Protein AF-A0AAD7PPH2-F1 (afdb_monomer)

pLDDT: mean 91.01, std 8.39, range [49.25, 98.5]

Foldseek 3Di:
DWWWKKKKFKDAAQDDDPPFWFWKWKDKPRHTQDPDIDIHDHGDMDMDIRPGTDIDDIDMDIAGDPRGPDGDDTPDMDMDTDDDPPADAADPLQVVLVVCVCVVQVWPAPLPDDGQPPPVVSHRPQWDWDDDRHIATQTGADADVPVNTAAGEEADDLSVLSSLNHQEYHNAQGAHEEADDVSVLVRPNHAEDHHHNYHYDDDDDPSQVVCVVVNSHDYD

Secondary structure (DSSP, 8-state):
---EEEEEEEE-B-S--TT--EEEEEEETTEE--SS-EEEPBT--EEE--SS-EESS--EEEEEPTT--S-----EEEEEEP----SPPBPHHHHHHHHHHHHHTT---TT--S-SS-STTSPPTTEEEE-SSSBEEEEEE--TTSTTSPPPEEEPPGGGGG-TT--EEE-TTSEEEEPPPHHHHH-TT--EEE-TTSEE-SPPPHHHHHHHHTTS-EE-

Structure (mmCIF, N/CA/C/O backbone):
data_AF-A0AAD7PPH2-F1
#
_entry.id   AF-A0AAD7PPH2-F1
#
loop_
_atom_site.group_PDB
_atom_site.id
_atom_site.type_symbol
_atom_site.label_atom_id
_atom_site.label_alt_id
_atom_site.label_comp_id
_atom_site.label_asym_id
_atom_site.label_entity_id
_atom_site.label_seq_id
_atom_site.pdbx_PDB_ins_code
_atom_site.Cartn_x
_atom_site.Cartn_y
_atom_site.Cartn_z
_atom_site.occupancy
_atom_site.B_iso_or_equiv
_atom_site.auth_seq_id
_atom_site.auth_comp_id
_atom_site.auth_asym_id
_atom_site.auth_atom_id
_atom_site.pdbx_PDB_model_num
ATOM 1 N N . MET A 1 1 ? 0.427 21.638 -11.903 1.00 49.25 1 MET A N 1
ATOM 2 C CA . MET A 1 1 ? 1.528 20.939 -11.203 1.00 49.25 1 MET A CA 1
ATOM 3 C C . MET A 1 1 ? 2.322 20.183 -12.251 1.00 49.25 1 MET A C 1
ATOM 5 O O . MET A 1 1 ? 1.712 19.450 -13.016 1.00 49.25 1 MET A O 1
ATOM 9 N N . HIS A 1 2 ? 3.630 20.412 -12.354 1.00 60.03 2 HIS A N 1
ATOM 10 C CA . HIS A 1 2 ? 4.476 19.674 -13.293 1.00 60.03 2 HIS A CA 1
ATOM 11 C C . HIS A 1 2 ? 4.987 18.431 -12.571 1.00 60.03 2 HIS A C 1
ATOM 13 O O . HIS A 1 2 ? 5.752 18.552 -11.621 1.00 60.03 2 HIS A O 1
ATOM 19 N N . PHE A 1 3 ? 4.502 17.259 -12.966 1.00 68.75 3 PHE A N 1
ATOM 20 C CA . PHE A 1 3 ? 5.034 15.996 -12.469 1.00 68.75 3 PHE A CA 1
ATOM 21 C C . PHE A 1 3 ? 6.333 15.677 -13.202 1.00 68.75 3 PHE A C 1
ATOM 23 O O . PHE A 1 3 ? 6.439 15.941 -14.403 1.00 68.75 3 PHE A O 1
ATOM 30 N N . GLU A 1 4 ? 7.298 15.138 -12.468 1.00 81.75 4 GLU A N 1
ATOM 31 C CA . GLU A 1 4 ? 8.545 14.620 -13.017 1.00 81.75 4 GLU A CA 1
ATOM 32 C C . GLU A 1 4 ? 8.397 13.115 -13.238 1.00 81.75 4 GLU A C 1
ATOM 34 O O . GLU A 1 4 ? 7.850 12.412 -12.387 1.00 81.75 4 GLU A O 1
ATOM 39 N N . TYR A 1 5 ? 8.840 12.633 -14.395 1.00 82.69 5 TYR A N 1
ATOM 40 C CA . TYR A 1 5 ? 8.726 11.231 -14.784 1.00 82.69 5 TYR A CA 1
ATOM 41 C C . TYR A 1 5 ? 10.072 10.667 -15.228 1.00 82.69 5 TYR A C 1
ATOM 43 O O . TYR A 1 5 ? 10.813 11.331 -15.956 1.00 82.69 5 TYR A O 1
ATOM 51 N N . CYS A 1 6 ? 10.337 9.417 -14.856 1.00 87.31 6 CYS A N 1
ATOM 52 C CA . CYS A 1 6 ? 11.385 8.581 -15.432 1.00 87.31 6 CYS A CA 1
ATOM 53 C C . CYS A 1 6 ? 10.743 7.541 -16.348 1.00 87.31 6 CYS A C 1
ATOM 55 O O . CYS A 1 6 ? 9.714 6.963 -16.003 1.00 87.31 6 CYS A O 1
ATOM 57 N N . VAL A 1 7 ? 11.351 7.292 -17.504 1.00 90.06 7 VAL A N 1
ATOM 58 C CA . VAL A 1 7 ? 10.836 6.336 -18.491 1.00 90.06 7 VAL A CA 1
ATOM 59 C C . VAL A 1 7 ? 11.881 5.262 -18.724 1.00 90.06 7 VAL A C 1
ATOM 61 O O . VAL A 1 7 ? 13.029 5.582 -19.012 1.00 90.06 7 VAL A O 1
ATOM 64 N N . TYR A 1 8 ? 11.489 4.003 -18.630 1.00 93.56 8 TYR A N 1
ATOM 65 C CA . TYR A 1 8 ? 12.343 2.866 -18.939 1.00 93.56 8 TYR A CA 1
ATOM 66 C C . TYR A 1 8 ? 11.795 2.175 -20.178 1.00 93.56 8 TYR A C 1
ATOM 68 O O . TYR A 1 8 ? 10.588 1.999 -20.324 1.00 93.56 8 TYR A O 1
ATOM 76 N N . PHE A 1 9 ? 12.687 1.806 -21.085 1.00 95.19 9 PHE A N 1
ATOM 77 C CA . PHE A 1 9 ? 12.377 1.081 -22.306 1.00 95.19 9 PHE A CA 1
ATOM 78 C C . PHE A 1 9 ? 13.058 -0.276 -22.252 1.00 95.19 9 PHE A C 1
ATOM 80 O O . PHE A 1 9 ? 14.267 -0.349 -22.024 1.00 95.19 9 PHE A O 1
ATOM 87 N N . HIS A 1 10 ? 12.299 -1.335 -22.505 1.00 97.06 10 HIS A N 1
ATOM 88 C CA . HIS A 1 10 ? 12.786 -2.705 -22.465 1.00 97.06 10 HIS A CA 1
ATOM 89 C C . HIS A 1 10 ? 12.741 -3.318 -23.859 1.00 97.06 10 HIS A C 1
ATOM 91 O O . HIS A 1 10 ? 11.712 -3.306 -24.547 1.00 97.06 10 HIS A O 1
ATOM 97 N N . PHE A 1 11 ? 13.873 -3.886 -24.256 1.00 97.12 11 PHE A N 1
ATOM 98 C CA . PHE A 1 11 ? 14.087 -4.491 -25.558 1.00 97.12 11 PHE A CA 1
ATOM 99 C C . PHE A 1 11 ? 14.584 -5.920 -25.386 1.00 97.12 11 PHE A C 1
ATOM 101 O O . PHE A 1 11 ? 15.504 -6.182 -24.616 1.00 97.12 11 PHE A O 1
ATOM 108 N N . ALA A 1 12 ? 14.005 -6.846 -26.140 1.00 96.25 12 ALA A N 1
ATOM 109 C CA . ALA A 1 12 ? 14.423 -8.236 -26.193 1.00 96.25 12 ALA A CA 1
ATOM 110 C C . ALA A 1 12 ? 14.246 -8.768 -27.617 1.00 96.25 12 ALA A C 1
ATOM 112 O O . ALA A 1 12 ? 13.131 -8.870 -28.138 1.00 96.25 12 ALA A O 1
ATOM 113 N N . VAL A 1 13 ? 15.364 -9.126 -28.251 1.00 94.69 13 VAL A N 1
ATOM 114 C CA . VAL A 1 13 ? 15.371 -9.777 -29.564 1.00 94.69 13 VAL A CA 1
ATOM 115 C C . VAL A 1 13 ? 15.391 -11.285 -29.355 1.00 94.69 13 VAL A C 1
ATOM 117 O O . VAL A 1 13 ? 16.437 -11.876 -29.098 1.00 94.69 13 VAL A O 1
ATOM 120 N N . ILE A 1 14 ? 14.218 -11.904 -29.466 1.00 93.56 14 ILE A N 1
ATOM 121 C CA . ILE A 1 14 ? 14.035 -13.357 -29.295 1.00 93.56 14 ILE A CA 1
ATOM 122 C C . ILE A 1 14 ? 13.989 -14.125 -30.621 1.00 93.56 14 ILE A C 1
ATOM 124 O O . ILE A 1 14 ? 14.039 -15.351 -30.626 1.00 93.56 14 ILE A O 1
ATOM 128 N N . GLN A 1 15 ? 13.929 -13.414 -31.749 1.00 89.81 15 GLN A N 1
ATOM 129 C CA . GLN A 1 15 ? 13.989 -13.988 -33.090 1.00 89.81 15 GLN A CA 1
ATOM 130 C C . GLN A 1 15 ? 15.281 -13.546 -33.778 1.00 89.81 15 GLN A C 1
ATOM 132 O O . GLN A 1 15 ? 15.519 -12.347 -33.936 1.00 89.81 15 GLN A O 1
ATOM 137 N N . LEU A 1 16 ? 16.097 -14.514 -34.200 1.00 91.25 16 LEU A N 1
ATOM 138 C CA . LEU A 1 16 ? 17.291 -14.259 -34.999 1.00 91.25 16 LEU A CA 1
ATOM 139 C C . LEU A 1 16 ? 16.907 -14.173 -36.479 1.00 91.25 16 LEU A C 1
ATOM 141 O O . LEU A 1 16 ? 16.295 -15.094 -37.018 1.00 91.25 16 LEU A O 1
ATOM 145 N N . VAL A 1 17 ? 17.314 -13.091 -37.140 1.00 93.12 17 VAL A N 1
ATOM 146 C CA . VAL A 1 17 ? 17.252 -12.960 -38.599 1.00 93.12 17 VAL A CA 1
ATOM 147 C C . VAL A 1 17 ? 18.695 -12.911 -39.112 1.00 93.12 17 VAL A C 1
ATOM 149 O O . VAL A 1 17 ? 19.384 -11.921 -38.862 1.00 93.12 17 VAL A O 1
ATOM 152 N N . PRO A 1 18 ? 19.198 -13.980 -39.758 1.00 93.19 18 PRO A N 1
ATOM 153 C CA . PRO A 1 18 ? 20.602 -14.069 -40.150 1.00 93.19 18 PRO A CA 1
ATOM 154 C C . PRO A 1 18 ? 21.055 -12.892 -41.020 1.00 93.19 18 PRO A C 1
ATOM 156 O O . PRO A 1 18 ? 20.371 -12.507 -41.965 1.00 93.19 18 PRO A O 1
ATOM 159 N N . GLY A 1 19 ? 22.219 -12.325 -40.695 1.00 92.62 19 GLY A N 1
ATOM 160 C CA . GLY A 1 19 ? 22.835 -11.228 -41.449 1.00 92.62 19 GLY A CA 1
ATOM 161 C C . GLY A 1 19 ? 22.175 -9.856 -41.282 1.00 92.62 19 GLY A C 1
ATOM 162 O O . GLY A 1 19 ? 22.721 -8.881 -41.784 1.00 92.62 19 GLY A O 1
ATOM 163 N N . GLN A 1 20 ? 21.051 -9.759 -40.568 1.00 95.69 20 GLN A N 1
ATOM 164 C CA . GLN A 1 20 ? 20.335 -8.503 -40.359 1.00 95.69 20 GLN A CA 1
ATOM 165 C C . GLN A 1 20 ? 20.570 -7.954 -38.955 1.00 95.69 20 GLN A C 1
ATOM 167 O O . GLN A 1 20 ? 20.614 -8.694 -37.969 1.00 95.69 20 GLN A O 1
ATOM 172 N N . ARG A 1 21 ? 20.688 -6.631 -38.851 1.00 95.12 21 ARG A N 1
ATOM 173 C CA . ARG A 1 21 ? 20.863 -5.919 -37.585 1.00 95.12 21 ARG A CA 1
ATOM 174 C C . ARG A 1 21 ? 19.675 -5.015 -37.319 1.00 95.12 21 ARG A C 1
ATOM 176 O O . ARG A 1 21 ? 19.123 -4.390 -38.223 1.00 95.12 21 ARG A O 1
ATOM 183 N N . ARG A 1 22 ? 19.316 -4.899 -36.043 1.00 96.19 22 ARG A N 1
ATOM 184 C CA . ARG A 1 22 ? 18.343 -3.919 -35.569 1.00 96.19 22 ARG A CA 1
ATOM 185 C C . ARG A 1 22 ? 19.078 -2.838 -34.798 1.00 96.19 22 ARG A C 1
ATOM 187 O O . ARG A 1 22 ? 19.534 -3.087 -33.686 1.00 96.19 22 ARG A O 1
ATOM 194 N N . ILE A 1 23 ? 19.195 -1.660 -35.395 1.00 97.56 23 ILE A N 1
ATOM 195 C CA . ILE 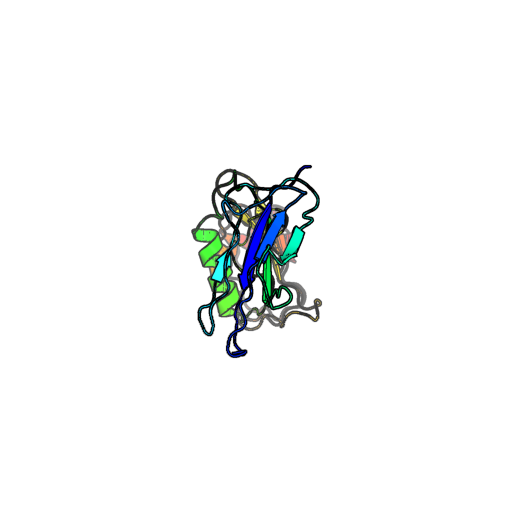A 1 23 ? 19.865 -0.502 -34.806 1.00 97.56 23 ILE A CA 1
ATOM 196 C C . ILE A 1 23 ? 18.818 0.580 -34.573 1.00 97.56 23 ILE A C 1
ATOM 198 O O . ILE A 1 23 ? 18.107 0.967 -35.500 1.00 97.56 23 ILE A O 1
ATOM 202 N N . ILE A 1 24 ? 18.702 1.059 -33.339 1.00 97.38 24 ILE A N 1
ATOM 203 C CA . ILE A 1 24 ? 17.639 1.979 -32.937 1.00 97.38 24 ILE A CA 1
ATOM 204 C C . ILE A 1 24 ? 18.188 3.288 -32.380 1.00 97.38 24 ILE A C 1
ATOM 206 O O . ILE A 1 24 ? 19.249 3.330 -31.754 1.00 97.38 24 ILE A O 1
ATOM 210 N N . ASN A 1 25 ? 17.402 4.340 -32.584 1.00 96.38 25 ASN A N 1
ATOM 211 C CA . ASN A 1 25 ? 17.471 5.601 -31.864 1.00 96.38 25 ASN A CA 1
ATOM 212 C C . ASN A 1 25 ? 16.215 5.757 -31.013 1.00 96.38 25 ASN A C 1
ATOM 214 O O . ASN A 1 25 ? 15.138 5.296 -31.395 1.00 96.38 25 ASN A O 1
ATOM 218 N N . ILE A 1 26 ? 16.357 6.433 -29.878 1.00 94.88 26 ILE A N 1
ATOM 219 C CA . ILE A 1 26 ? 15.244 6.723 -28.979 1.00 94.88 26 ILE A CA 1
ATOM 220 C C . ILE A 1 26 ? 15.276 8.211 -28.668 1.00 94.88 26 ILE A C 1
ATOM 222 O O . ILE A 1 26 ? 16.308 8.733 -28.238 1.00 94.88 26 ILE A O 1
ATOM 226 N N . THR A 1 27 ? 14.144 8.879 -28.870 1.00 92.38 27 THR A N 1
ATOM 227 C CA . THR A 1 27 ? 13.943 10.247 -28.401 1.00 92.38 27 THR A CA 1
ATOM 228 C C . THR A 1 27 ? 12.802 10.310 -27.402 1.00 92.38 27 THR A C 1
ATOM 230 O O . THR A 1 27 ? 11.791 9.626 -27.559 1.00 92.38 27 THR A O 1
ATOM 233 N N . VAL A 1 28 ? 12.959 11.138 -26.374 1.00 90.25 28 VAL A N 1
ATOM 234 C CA . VAL A 1 28 ? 11.923 11.459 -25.388 1.00 90.25 28 VAL A CA 1
ATOM 235 C C . VAL A 1 28 ? 11.731 12.967 -25.415 1.00 90.25 28 VAL A C 1
ATOM 237 O O . VAL A 1 28 ? 12.688 13.726 -25.328 1.00 90.25 28 VAL A O 1
ATOM 240 N N . ASN A 1 29 ? 10.492 13.405 -25.612 1.00 88.81 29 ASN A N 1
ATOM 241 C CA . ASN A 1 29 ? 10.100 14.804 -25.758 1.00 88.81 29 ASN A CA 1
ATOM 242 C C . ASN A 1 29 ? 10.920 15.578 -26.804 1.00 88.81 29 ASN A C 1
ATOM 244 O O . ASN A 1 29 ? 11.138 16.777 -26.687 1.00 88.81 29 ASN A O 1
ATOM 248 N N . GLY A 1 30 ? 11.315 14.878 -27.874 1.00 87.56 30 GLY A N 1
ATOM 249 C CA . GLY A 1 30 ? 12.078 15.437 -28.991 1.00 87.56 30 GLY A CA 1
ATOM 250 C C . GLY A 1 30 ? 13.597 15.344 -28.833 1.00 87.56 30 GLY A C 1
ATOM 251 O O . GLY A 1 30 ? 14.300 15.534 -29.821 1.00 87.56 30 GLY A O 1
ATOM 252 N N . GLU A 1 31 ? 14.107 14.982 -27.656 1.00 89.31 31 GLU A N 1
ATOM 253 C CA . GLU A 1 31 ? 15.544 14.906 -27.376 1.00 89.31 31 GLU A CA 1
ATOM 254 C C . GLU A 1 31 ? 16.052 13.462 -27.408 1.00 89.31 31 GLU A C 1
ATOM 256 O O . GLU A 1 31 ? 15.385 12.549 -26.921 1.00 89.31 31 GLU A O 1
ATOM 261 N N . SER A 1 32 ? 17.237 13.237 -27.988 1.00 90.94 32 SER A N 1
ATOM 262 C CA . SER A 1 32 ? 17.877 11.915 -27.970 1.00 90.94 32 SER A CA 1
ATOM 263 C C . SER A 1 32 ? 18.314 11.560 -26.556 1.00 90.94 32 SER A C 1
ATOM 265 O O . SER A 1 32 ? 19.050 12.316 -25.928 1.00 90.94 32 SER A O 1
ATOM 267 N N . ILE A 1 33 ? 17.922 10.375 -26.089 1.00 91.12 33 ILE A N 1
ATOM 268 C CA . ILE A 1 33 ? 18.348 9.860 -24.778 1.00 91.12 33 ILE A CA 1
ATOM 269 C C . ILE A 1 33 ? 19.597 8.973 -24.875 1.00 91.12 33 ILE A C 1
ATOM 271 O O . ILE A 1 33 ? 20.090 8.469 -23.870 1.00 91.12 33 ILE A O 1
ATOM 275 N N . LEU A 1 34 ? 20.097 8.763 -26.095 1.00 91.19 34 LEU A N 1
ATOM 276 C CA . LEU A 1 34 ? 21.262 7.943 -26.402 1.00 91.19 34 LEU A CA 1
ATOM 277 C C . LEU A 1 34 ? 22.391 8.814 -26.953 1.00 91.19 34 LEU A C 1
ATOM 279 O O . LEU A 1 34 ? 22.158 9.667 -27.811 1.00 91.19 34 LEU A O 1
ATOM 283 N N . SER A 1 35 ? 23.625 8.552 -26.514 1.00 91.25 35 SER A N 1
ATOM 284 C CA . SER A 1 35 ? 24.828 9.203 -27.058 1.00 91.25 35 SER A CA 1
ATOM 285 C C . SER A 1 35 ? 25.188 8.709 -28.463 1.00 91.25 35 SER A C 1
ATOM 287 O O . SER A 1 35 ? 25.820 9.426 -29.234 1.00 91.25 35 SER A O 1
ATOM 289 N N . LYS A 1 36 ? 24.781 7.483 -28.804 1.00 94.06 36 LYS A N 1
ATOM 290 C CA . LYS A 1 36 ? 24.905 6.872 -30.131 1.00 94.06 36 LYS A CA 1
ATOM 291 C C . LYS A 1 36 ? 23.788 5.843 -30.344 1.00 94.06 36 LYS A C 1
ATOM 293 O O . LYS A 1 36 ? 23.298 5.301 -29.350 1.00 94.06 36 LYS A O 1
ATOM 298 N N . PRO A 1 37 ? 23.421 5.528 -31.600 1.00 96.19 37 PRO A N 1
ATOM 299 C CA . PRO A 1 37 ? 22.485 4.449 -31.882 1.00 96.19 37 PRO A CA 1
ATOM 300 C C . PRO A 1 37 ? 22.928 3.125 -31.257 1.00 96.19 37 PRO A C 1
ATOM 302 O O . PRO A 1 37 ? 24.123 2.814 -31.223 1.00 96.19 37 PRO A O 1
ATOM 305 N N . ILE A 1 38 ? 21.968 2.326 -30.799 1.00 96.25 38 ILE A N 1
ATOM 306 C CA . ILE A 1 38 ? 22.240 1.037 -30.158 1.00 96.25 38 ILE A CA 1
ATOM 307 C C . ILE A 1 38 ? 21.816 -0.098 -31.080 1.00 96.25 38 ILE A C 1
ATOM 309 O O . ILE A 1 38 ? 20.735 -0.063 -31.663 1.00 96.25 38 ILE A O 1
ATOM 313 N N . THR A 1 39 ? 22.663 -1.122 -31.186 1.00 96.69 39 THR A N 1
ATOM 314 C CA . THR A 1 39 ? 22.313 -2.383 -31.847 1.00 96.69 39 THR A CA 1
ATOM 315 C C . THR A 1 39 ? 21.683 -3.326 -30.829 1.00 96.69 39 THR A C 1
ATOM 317 O O . THR A 1 39 ? 22.283 -3.600 -29.794 1.00 96.69 39 THR A O 1
ATOM 320 N N . LEU A 1 40 ? 20.479 -3.817 -31.116 1.00 96.44 40 LEU A N 1
ATOM 321 C CA . LEU A 1 40 ? 19.810 -4.818 -30.292 1.00 96.44 40 LEU A CA 1
ATOM 322 C C . LEU A 1 40 ? 20.310 -6.215 -30.669 1.00 96.44 40 LEU A C 1
ATOM 324 O O . LEU A 1 40 ? 20.181 -6.640 -31.819 1.00 96.44 40 LEU A O 1
ATOM 328 N N . GLU A 1 41 ? 20.874 -6.923 -29.696 1.00 95.50 41 GLU A N 1
ATOM 329 C CA . GLU A 1 41 ? 21.509 -8.224 -29.901 1.00 95.50 41 GLU A CA 1
ATOM 330 C C . GLU A 1 41 ? 20.558 -9.390 -29.586 1.00 95.50 41 GLU A C 1
ATOM 332 O O . GLU A 1 41 ? 19.726 -9.329 -28.677 1.00 95.50 41 GLU A O 1
ATOM 337 N N . TYR A 1 42 ? 20.687 -10.478 -30.351 1.00 95.44 42 TYR A N 1
ATOM 338 C CA . TYR A 1 42 ? 19.900 -11.696 -30.156 1.00 95.44 42 TYR A CA 1
ATOM 339 C C . TYR A 1 42 ? 20.153 -12.303 -28.770 1.00 95.44 42 TYR A C 1
ATOM 341 O O . TYR A 1 42 ? 21.303 -12.482 -28.372 1.00 95.44 42 TYR A O 1
ATOM 349 N N . LEU A 1 43 ? 19.069 -12.610 -28.048 1.00 94.88 43 LEU A N 1
ATOM 350 C CA . LEU A 1 43 ? 19.075 -13.144 -26.678 1.00 94.88 43 LEU A CA 1
ATOM 351 C C . LEU A 1 43 ? 19.857 -12.301 -25.656 1.00 94.88 43 LEU A C 1
ATOM 353 O O . LEU A 1 43 ? 20.263 -12.811 -24.613 1.00 94.88 43 LEU A O 1
ATOM 357 N N . LYS A 1 44 ? 20.028 -11.001 -25.916 1.00 96.19 44 LYS A N 1
ATOM 358 C CA . LYS A 1 44 ? 20.587 -10.051 -24.951 1.00 96.19 44 LYS A CA 1
ATOM 359 C C . LYS A 1 44 ? 19.556 -8.965 -24.650 1.00 96.19 44 LYS A C 1
ATOM 361 O O . LYS A 1 44 ? 19.471 -7.989 -25.398 1.00 96.19 44 LYS A O 1
ATOM 366 N N . PRO A 1 45 ? 18.721 -9.148 -23.611 1.00 96.00 45 PRO A N 1
ATOM 367 C CA . PRO A 1 45 ? 17.759 -8.130 -23.224 1.00 96.00 45 PRO A CA 1
ATOM 368 C C . PRO A 1 45 ? 18.481 -6.852 -22.790 1.00 96.00 45 PRO A C 1
ATOM 370 O O . PRO A 1 45 ? 19.565 -6.898 -22.208 1.00 96.00 45 PRO A O 1
ATOM 373 N N . LEU A 1 46 ? 17.867 -5.712 -23.082 1.00 96.12 46 LEU A N 1
ATOM 374 C CA . LEU A 1 46 ? 18.419 -4.394 -22.815 1.00 96.12 46 LEU A CA 1
ATOM 375 C C . LEU A 1 46 ? 17.341 -3.483 -22.231 1.00 96.12 46 LEU A C 1
ATOM 377 O O . LEU A 1 46 ? 16.260 -3.351 -22.805 1.00 96.12 46 LEU A O 1
ATOM 381 N N . THR A 1 47 ? 17.676 -2.812 -21.132 1.00 95.75 47 THR A N 1
ATOM 382 C CA . THR A 1 47 ? 16.868 -1.740 -20.545 1.00 95.75 47 THR A CA 1
ATOM 383 C C . THR A 1 47 ? 17.584 -0.410 -20.750 1.00 95.75 47 THR A C 1
ATOM 385 O O . THR A 1 47 ? 18.776 -0.299 -20.468 1.00 95.75 47 THR A O 1
ATOM 388 N N . ILE A 1 48 ? 16.864 0.594 -21.246 1.00 93.38 48 ILE A N 1
ATOM 389 C CA . ILE A 1 48 ? 17.371 1.951 -21.473 1.00 93.38 48 ILE A CA 1
ATOM 390 C C . ILE A 1 48 ? 16.473 2.937 -20.732 1.00 93.38 48 ILE A C 1
ATOM 392 O O . ILE A 1 48 ? 15.256 2.888 -20.883 1.00 93.38 48 ILE A O 1
ATOM 396 N N . SER A 1 49 ? 17.068 3.879 -20.007 1.00 88.56 49 SER A N 1
ATOM 397 C CA . SER A 1 49 ? 16.366 5.015 -19.408 1.00 88.56 49 SER A CA 1
ATOM 398 C C . SER A 1 49 ? 17.139 6.315 -19.649 1.00 88.56 49 SER A C 1
ATOM 400 O O . SER A 1 49 ? 18.373 6.288 -19.664 1.00 88.56 49 SER A O 1
ATOM 402 N N . PRO A 1 50 ? 16.462 7.465 -19.818 1.00 79.56 50 PRO A N 1
ATOM 403 C CA . PRO A 1 50 ? 17.129 8.753 -19.763 1.00 79.56 50 PRO A CA 1
ATOM 404 C C . PRO A 1 50 ? 17.629 9.020 -18.340 1.00 79.56 50 PRO A C 1
ATOM 406 O O . PRO A 1 50 ? 16.917 8.775 -17.370 1.00 79.56 50 PRO A O 1
ATOM 409 N N . ASN A 1 51 ? 18.818 9.609 -18.214 1.00 69.81 51 ASN A N 1
ATOM 410 C CA . ASN A 1 51 ? 19.347 10.102 -16.932 1.00 69.81 51 ASN A CA 1
ATOM 411 C C . ASN A 1 51 ? 18.681 11.417 -16.474 1.00 69.81 51 ASN A C 1
ATOM 413 O O . ASN A 1 51 ? 19.217 12.121 -15.622 1.00 69.81 51 ASN A O 1
ATOM 417 N N . ILE A 1 52 ? 17.556 11.796 -17.081 1.00 67.06 52 ILE A N 1
ATOM 418 C CA . ILE A 1 52 ? 16.881 13.073 -16.864 1.00 67.06 52 ILE A CA 1
ATOM 419 C C . ILE A 1 52 ? 15.397 12.788 -16.657 1.00 67.06 52 ILE A C 1
ATOM 421 O O . ILE A 1 52 ? 14.798 11.998 -17.391 1.00 67.06 52 ILE A O 1
ATOM 425 N N . THR A 1 53 ? 14.801 13.445 -15.664 1.00 72.25 53 THR A N 1
ATOM 426 C CA . THR A 1 53 ? 13.354 13.438 -15.473 1.00 72.25 53 THR A CA 1
ATOM 427 C C . THR A 1 53 ? 12.697 14.346 -16.502 1.00 72.25 53 THR A C 1
ATOM 429 O O . THR A 1 53 ? 13.145 15.463 -16.758 1.00 72.25 53 THR A O 1
ATOM 432 N N . THR A 1 54 ? 11.605 13.889 -17.103 1.00 72.62 54 THR A N 1
ATOM 433 C CA . THR A 1 54 ? 10.834 14.735 -18.012 1.00 72.62 54 THR A CA 1
ATOM 434 C C . THR A 1 54 ? 9.601 15.306 -17.323 1.00 72.62 54 THR A C 1
ATOM 436 O O . THR A 1 54 ? 9.032 14.674 -16.431 1.00 72.62 54 THR A O 1
ATOM 439 N N . ARG A 1 55 ? 9.196 16.521 -17.710 1.00 76.56 55 ARG A N 1
ATOM 440 C CA . ARG A 1 55 ? 8.048 17.230 -17.129 1.00 76.56 55 ARG A CA 1
ATOM 441 C C . ARG A 1 55 ? 6.860 17.215 -18.081 1.00 76.56 55 ARG A C 1
ATOM 443 O O . ARG A 1 55 ? 7.007 17.479 -19.269 1.00 76.56 55 ARG A O 1
ATOM 450 N N . GLY A 1 56 ? 5.667 16.993 -17.534 1.00 76.19 56 GLY A N 1
ATOM 451 C CA . GLY A 1 56 ? 4.422 17.023 -18.308 1.00 76.19 56 GLY A CA 1
ATOM 452 C C . GLY A 1 56 ? 4.166 15.724 -19.075 1.00 76.19 56 GLY A C 1
ATOM 453 O O . GLY A 1 56 ? 4.426 14.642 -18.556 1.00 76.19 56 GLY A O 1
ATOM 454 N N . ASN A 1 57 ? 3.605 15.820 -20.282 1.00 78.75 57 ASN A N 1
ATOM 455 C CA . ASN A 1 57 ? 3.298 14.638 -21.088 1.00 78.75 57 ASN A CA 1
ATOM 456 C C . ASN A 1 57 ? 4.588 13.995 -21.612 1.00 78.75 57 ASN A C 1
ATOM 458 O O . ASN A 1 57 ? 5.440 14.670 -22.188 1.00 78.75 57 ASN A O 1
ATOM 462 N N . VAL A 1 58 ? 4.706 12.680 -21.441 1.00 83.62 58 VAL A N 1
ATOM 463 C CA . VAL A 1 58 ? 5.806 11.887 -21.991 1.00 83.62 58 VAL A CA 1
ATOM 464 C C . VAL A 1 58 ? 5.445 11.474 -23.416 1.00 83.62 58 VAL A C 1
ATOM 466 O O . VAL A 1 58 ? 4.541 10.666 -23.619 1.00 83.62 58 VAL A O 1
ATOM 469 N N . LYS A 1 59 ? 6.160 11.999 -24.411 1.00 89.19 59 LYS A N 1
ATOM 470 C CA . LYS A 1 59 ? 6.107 11.527 -25.798 1.00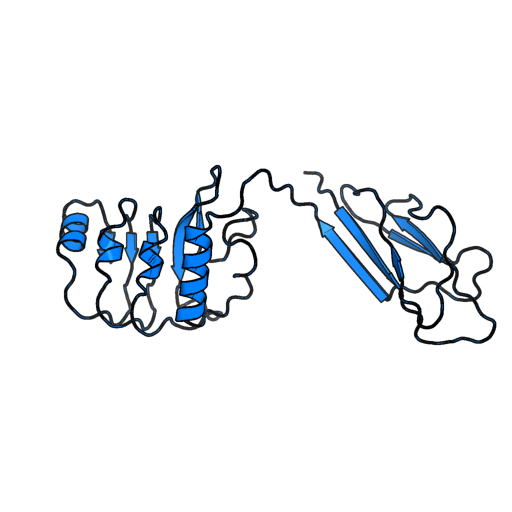 89.19 59 LYS A CA 1
ATOM 471 C C . LYS A 1 59 ? 7.457 10.934 -26.162 1.00 89.19 59 LYS A C 1
ATOM 473 O O . LYS A 1 59 ? 8.470 11.609 -26.036 1.00 89.19 59 LYS A O 1
ATOM 478 N N . PHE A 1 60 ? 7.486 9.704 -26.651 1.00 91.56 60 PHE A N 1
ATOM 479 C CA . PHE A 1 60 ? 8.722 9.081 -27.112 1.00 91.56 60 PHE A CA 1
ATOM 480 C C . PHE A 1 60 ? 8.582 8.563 -28.538 1.00 91.56 60 PHE A C 1
ATOM 482 O O . PHE A 1 60 ? 7.494 8.169 -28.954 1.00 91.56 60 PHE A O 1
ATOM 489 N N . ASN A 1 61 ? 9.695 8.550 -29.266 1.00 94.00 61 ASN A N 1
ATOM 490 C CA . ASN A 1 61 ? 9.804 7.934 -30.581 1.00 94.00 61 ASN A CA 1
ATOM 491 C C . ASN A 1 61 ? 10.971 6.948 -30.581 1.00 94.00 61 ASN A C 1
ATOM 493 O O . ASN A 1 61 ? 12.056 7.258 -30.091 1.00 94.00 61 ASN A O 1
ATOM 497 N N . ILE A 1 62 ? 10.758 5.787 -31.195 1.00 96.00 62 ILE A N 1
ATOM 498 C CA . ILE A 1 62 ? 11.807 4.801 -31.451 1.00 96.00 62 ILE A CA 1
ATOM 499 C C . ILE A 1 62 ? 11.904 4.650 -32.964 1.00 96.00 62 ILE A C 1
ATOM 501 O O . ILE A 1 62 ? 10.923 4.301 -33.621 1.00 96.00 62 ILE A O 1
ATOM 505 N N . THR A 1 63 ? 13.068 4.958 -33.525 1.00 96.75 63 THR A N 1
ATOM 506 C CA . THR A 1 63 ? 13.272 5.017 -34.978 1.00 96.75 63 THR A CA 1
ATOM 507 C C . THR A 1 63 ? 14.458 4.156 -35.399 1.00 96.75 63 THR A C 1
ATOM 509 O O . THR A 1 63 ? 15.381 3.950 -34.604 1.00 96.75 63 THR A O 1
ATOM 512 N N . PRO A 1 64 ? 14.454 3.611 -36.630 1.00 97.12 64 PRO A N 1
ATOM 513 C CA . PRO A 1 64 ? 15.610 2.889 -37.136 1.00 97.12 64 PRO A CA 1
ATOM 514 C C . PRO A 1 64 ? 16.762 3.875 -37.339 1.00 97.12 64 PRO A C 1
ATOM 516 O O . PRO A 1 64 ? 16.580 4.963 -37.890 1.00 97.12 64 PRO A O 1
ATOM 519 N N . ALA A 1 65 ? 17.953 3.501 -36.885 1.00 96.62 65 ALA A N 1
ATOM 520 C CA . ALA A 1 65 ? 19.161 4.259 -37.164 1.00 96.62 65 ALA A CA 1
ATOM 521 C C . ALA A 1 65 ? 19.727 3.902 -38.545 1.00 96.62 65 ALA A C 1
ATOM 523 O O . ALA A 1 65 ? 19.392 2.870 -39.133 1.00 96.62 65 ALA A O 1
ATOM 524 N N . VAL A 1 66 ? 20.623 4.750 -39.052 1.00 95.06 66 VAL A N 1
ATOM 525 C CA . VAL A 1 66 ? 21.340 4.491 -40.307 1.00 95.06 66 VAL A CA 1
ATOM 526 C C . VAL A 1 66 ? 22.056 3.139 -40.220 1.00 95.06 66 VAL A C 1
ATOM 528 O O . VAL A 1 66 ? 22.802 2.885 -39.276 1.00 95.06 66 VAL A O 1
ATOM 531 N N . GLY A 1 67 ? 21.819 2.273 -41.209 1.00 94.69 67 GLY A N 1
ATOM 532 C CA . GLY A 1 67 ? 22.397 0.927 -41.269 1.00 94.69 67 GLY A CA 1
ATOM 533 C C . GLY A 1 67 ? 21.629 -0.155 -40.500 1.00 94.69 67 GLY A C 1
ATOM 534 O O . GLY A 1 67 ? 22.152 -1.263 -40.372 1.00 94.69 67 GLY A O 1
ATOM 535 N N . SER A 1 68 ? 20.429 0.146 -39.984 1.00 96.50 68 SER A N 1
ATOM 536 C CA . SER A 1 68 ? 19.488 -0.873 -39.504 1.00 96.50 68 SER A CA 1
ATOM 537 C C . SER A 1 68 ? 18.800 -1.563 -40.681 1.00 96.50 68 SER A C 1
ATOM 539 O O . SER A 1 68 ? 18.226 -0.892 -41.536 1.00 96.50 68 SER A O 1
ATOM 541 N N . ASP A 1 69 ? 18.804 -2.892 -40.684 1.00 96.94 69 ASP A N 1
ATOM 542 C CA . ASP A 1 69 ? 18.115 -3.727 -41.680 1.00 96.94 69 ASP A CA 1
ATOM 543 C C . ASP A 1 69 ? 16.676 -4.045 -41.244 1.00 96.94 69 ASP A C 1
ATOM 545 O O . ASP A 1 69 ? 15.802 -4.355 -42.051 1.00 96.94 69 ASP A O 1
ATOM 549 N N . LEU A 1 70 ? 16.436 -3.964 -39.934 1.00 94.94 70 LEU A N 1
ATOM 550 C CA . LEU A 1 70 ? 15.176 -4.311 -39.294 1.00 94.94 70 LEU A CA 1
ATOM 551 C C . LEU A 1 70 ? 14.471 -3.071 -38.746 1.00 94.94 70 LEU A C 1
ATOM 553 O O . LEU A 1 70 ? 15.106 -2.131 -38.258 1.00 94.94 70 LEU A O 1
ATOM 557 N N . LEU A 1 71 ? 13.137 -3.118 -38.752 1.00 94.31 71 LEU A N 1
ATOM 558 C CA . LEU A 1 71 ? 12.308 -2.129 -38.068 1.00 94.31 71 LEU A CA 1
ATOM 559 C C . LEU A 1 71 ? 12.569 -2.149 -36.552 1.00 94.31 71 LEU A C 1
ATOM 561 O O . LEU A 1 71 ? 12.898 -3.212 -36.003 1.00 94.31 71 LEU A O 1
ATOM 565 N N . PRO A 1 72 ? 12.400 -1.008 -35.859 1.00 94.06 72 PRO A N 1
ATOM 566 C CA . PRO A 1 72 ? 12.473 -0.962 -34.407 1.00 94.06 72 PRO A CA 1
ATOM 567 C C . PRO A 1 72 ? 11.429 -1.859 -33.747 1.00 94.06 72 PRO A C 1
ATOM 569 O O . PRO A 1 72 ? 10.373 -2.132 -34.313 1.00 94.06 72 PRO A O 1
ATOM 572 N N . ILE A 1 73 ? 11.720 -2.276 -32.520 1.00 94.06 73 ILE A N 1
ATOM 573 C CA . ILE A 1 73 ? 10.773 -2.980 -31.655 1.00 94.06 73 ILE A CA 1
ATOM 574 C C . ILE A 1 73 ? 10.735 -2.287 -30.301 1.00 94.06 73 ILE A C 1
ATOM 576 O O . ILE A 1 73 ? 11.704 -1.634 -29.925 1.00 94.06 73 ILE A O 1
ATOM 580 N N . LEU A 1 74 ? 9.645 -2.475 -29.570 1.00 94.50 74 LEU A N 1
ATOM 581 C CA . LEU A 1 74 ? 9.530 -2.149 -28.157 1.00 94.50 74 LEU A CA 1
ATOM 582 C C . LEU A 1 74 ? 8.787 -3.304 -27.499 1.00 94.50 74 LEU A C 1
ATOM 584 O O . LEU A 1 74 ? 7.681 -3.629 -27.926 1.00 94.50 74 LEU A O 1
ATOM 588 N N . ASN A 1 75 ? 9.400 -3.945 -26.507 1.00 95.12 75 ASN A N 1
ATOM 589 C CA . ASN A 1 75 ? 8.768 -5.068 -25.820 1.00 95.12 75 ASN A CA 1
ATOM 590 C C . ASN A 1 75 ? 7.903 -4.571 -24.662 1.00 95.12 75 ASN A C 1
ATOM 592 O O . ASN A 1 75 ? 6.769 -5.012 -24.513 1.00 95.12 75 ASN A O 1
ATOM 596 N N . ALA A 1 76 ? 8.433 -3.642 -23.868 1.00 96.25 76 ALA A N 1
ATOM 597 C CA . ALA A 1 76 ? 7.714 -2.991 -22.783 1.00 96.25 76 ALA A CA 1
ATOM 598 C C . ALA A 1 76 ? 8.315 -1.612 -22.504 1.00 96.25 76 ALA A C 1
ATOM 600 O O . ALA A 1 76 ? 9.469 -1.343 -22.844 1.00 96.25 76 ALA A O 1
ATOM 601 N N . PHE A 1 77 ? 7.538 -0.753 -21.855 1.00 94.00 77 PHE A N 1
ATOM 602 C CA . PHE A 1 77 ? 8.041 0.476 -21.265 1.00 94.00 77 PHE A CA 1
ATOM 603 C C . PHE A 1 77 ? 7.376 0.701 -19.910 1.00 94.00 77 PHE A C 1
ATOM 605 O O . PHE A 1 77 ? 6.229 0.309 -19.701 1.00 94.00 77 PHE A O 1
ATOM 612 N N . GLU A 1 78 ? 8.096 1.355 -19.011 1.00 93.56 78 GLU A N 1
ATOM 613 C CA . GLU A 1 78 ? 7.625 1.695 -17.674 1.00 93.56 78 GLU A CA 1
ATOM 614 C C . GLU A 1 78 ? 7.756 3.204 -17.483 1.00 93.56 78 GLU A C 1
ATOM 616 O O . GLU A 1 78 ? 8.774 3.798 -17.842 1.00 93.56 78 GLU A O 1
ATOM 621 N N . ILE A 1 79 ? 6.720 3.842 -16.938 1.00 88.69 79 ILE A N 1
ATOM 622 C CA . ILE A 1 79 ? 6.746 5.267 -16.600 1.00 88.69 79 ILE A CA 1
ATOM 623 C C . ILE A 1 79 ? 6.584 5.389 -15.093 1.00 88.69 79 ILE A C 1
ATOM 625 O O . ILE A 1 79 ? 5.516 5.122 -14.546 1.00 88.69 79 ILE A O 1
ATOM 629 N N . TYR A 1 80 ? 7.639 5.850 -14.436 1.00 86.56 80 TYR A N 1
ATOM 630 C CA . TYR A 1 80 ? 7.645 6.112 -13.009 1.00 86.56 80 TYR A CA 1
ATOM 631 C C . TYR A 1 80 ? 7.434 7.594 -12.774 1.00 86.56 80 TYR A C 1
ATOM 633 O O . TYR A 1 80 ? 8.239 8.428 -13.186 1.00 86.56 80 TYR A O 1
ATOM 641 N N . LYS A 1 81 ? 6.344 7.928 -12.092 1.00 83.12 81 LYS A N 1
ATOM 642 C CA . LYS A 1 81 ? 6.119 9.275 -11.584 1.00 83.12 81 LYS A CA 1
ATOM 643 C C . LYS A 1 81 ? 6.975 9.479 -10.341 1.00 83.12 81 LYS A C 1
ATOM 645 O O . LYS A 1 81 ? 6.832 8.742 -9.370 1.00 83.12 81 LYS A O 1
ATOM 650 N N . PHE A 1 82 ? 7.812 10.507 -10.348 1.00 79.94 82 PHE A N 1
ATOM 651 C CA . PHE A 1 82 ? 8.488 10.947 -9.141 1.00 79.94 82 PHE A CA 1
ATOM 652 C C . PHE A 1 82 ? 7.453 11.532 -8.178 1.00 79.94 82 PHE A C 1
ATOM 654 O O . PHE A 1 82 ? 6.757 12.508 -8.483 1.00 79.94 82 PHE A O 1
ATOM 661 N N . ILE A 1 83 ? 7.334 10.899 -7.017 1.00 74.75 83 ILE A N 1
ATOM 662 C CA . ILE A 1 83 ? 6.505 11.365 -5.915 1.00 74.75 83 ILE A CA 1
ATOM 663 C C . ILE A 1 83 ? 7.485 11.822 -4.837 1.00 74.75 83 ILE A C 1
ATOM 665 O O . ILE A 1 83 ? 8.059 10.967 -4.162 1.00 74.75 83 ILE A O 1
ATOM 669 N N . PRO A 1 84 ? 7.736 13.137 -4.688 1.00 70.75 84 PRO A N 1
ATOM 670 C CA . PRO A 1 84 ? 8.570 13.607 -3.596 1.00 70.75 84 PRO A CA 1
ATOM 671 C C . PRO A 1 84 ? 7.932 13.159 -2.281 1.00 70.75 84 PRO A C 1
ATOM 673 O O . PRO A 1 84 ? 6.740 13.384 -2.059 1.00 70.75 84 PRO A O 1
ATOM 676 N N . GLN A 1 85 ? 8.726 12.529 -1.420 1.00 69.56 85 GLN A N 1
ATOM 677 C CA . GLN A 1 85 ? 8.332 12.156 -0.065 1.00 69.56 85 GLN A CA 1
ATOM 678 C C . GLN A 1 85 ? 8.978 13.139 0.921 1.00 69.56 85 GLN A C 1
ATOM 680 O O . GLN A 1 85 ? 10.016 12.835 1.498 1.00 69.56 85 GLN A O 1
ATOM 685 N N . PRO A 1 86 ? 8.416 14.348 1.118 1.00 68.19 86 PRO A N 1
ATOM 686 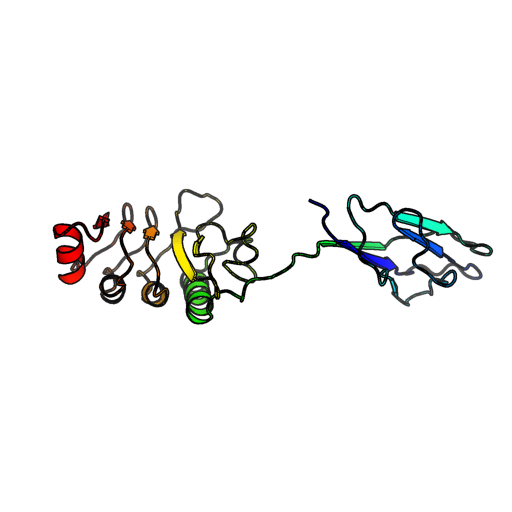C CA . PRO A 1 86 ? 8.908 15.266 2.145 1.00 68.19 86 PRO A CA 1
ATOM 687 C C . PRO A 1 86 ? 8.540 14.805 3.567 1.00 68.19 86 PRO A C 1
ATOM 689 O O . PRO A 1 86 ? 8.868 15.490 4.531 1.00 68.19 86 PRO A O 1
ATOM 692 N N . TYR A 1 87 ? 7.821 13.687 3.698 1.00 72.81 87 TYR A N 1
ATOM 693 C CA . TYR A 1 87 ? 7.308 13.156 4.954 1.00 72.81 87 TYR A CA 1
ATOM 694 C C . TYR A 1 87 ? 8.049 11.870 5.303 1.00 72.81 87 TYR A C 1
ATOM 696 O O . TYR A 1 87 ? 8.353 11.073 4.416 1.00 72.81 87 TYR A O 1
ATOM 704 N N . LEU A 1 88 ? 8.331 11.688 6.593 1.00 84.62 88 LEU A N 1
ATOM 705 C CA . LEU A 1 88 ? 8.808 10.408 7.108 1.00 84.62 88 LEU A CA 1
ATOM 706 C C . LEU A 1 88 ? 7.753 9.322 6.848 1.00 84.62 88 LEU A C 1
ATOM 708 O O . LEU A 1 88 ? 6.569 9.670 6.814 1.00 84.62 88 LEU A O 1
ATOM 712 N N . PRO A 1 89 ? 8.167 8.049 6.708 1.00 89.94 89 PRO A N 1
ATOM 713 C CA . PRO A 1 89 ? 7.260 6.905 6.652 1.00 89.94 89 PRO A CA 1
ATOM 714 C C . PRO A 1 89 ? 6.206 6.916 7.766 1.00 89.94 89 PRO A C 1
ATOM 716 O O . PRO A 1 89 ? 6.354 7.626 8.771 1.00 89.94 89 PRO A O 1
ATOM 719 N N . THR A 1 90 ? 5.158 6.110 7.601 1.00 93.75 90 THR A N 1
ATOM 720 C CA . THR A 1 90 ? 4.250 5.807 8.716 1.00 93.75 90 THR A CA 1
ATOM 721 C C . THR A 1 90 ? 5.051 5.320 9.921 1.00 93.75 90 THR A C 1
ATOM 723 O O . THR A 1 90 ? 6.055 4.619 9.771 1.00 93.75 90 THR A O 1
ATOM 726 N N . ASP A 1 91 ? 4.633 5.729 11.119 1.00 95.06 91 ASP A N 1
ATOM 727 C CA . ASP A 1 91 ? 5.222 5.240 12.361 1.00 95.06 91 ASP A CA 1
ATOM 728 C C . ASP A 1 91 ? 5.261 3.707 12.377 1.00 95.06 91 ASP A C 1
ATOM 730 O O . ASP A 1 91 ? 4.270 3.039 12.083 1.00 95.06 91 ASP A O 1
ATOM 734 N N . THR A 1 92 ? 6.417 3.144 12.729 1.00 94.62 92 THR A N 1
ATOM 735 C CA . THR A 1 92 ? 6.641 1.694 12.672 1.00 94.62 92 THR A CA 1
ATOM 736 C C . THR A 1 92 ? 5.679 0.919 13.570 1.00 94.62 92 THR A C 1
ATOM 738 O O . THR A 1 92 ? 5.300 -0.199 13.243 1.00 94.62 92 THR A O 1
ATOM 741 N N . GLY A 1 93 ? 5.253 1.505 14.696 1.00 95.62 93 GLY A N 1
ATOM 742 C CA . GLY A 1 93 ? 4.293 0.873 15.594 1.00 95.62 93 GLY A CA 1
ATOM 743 C C . GLY A 1 93 ? 2.904 0.756 14.972 1.00 95.62 93 GLY A C 1
ATOM 744 O O . GLY A 1 93 ? 2.246 -0.272 15.171 1.00 95.62 93 GLY A O 1
ATOM 745 N N . ASP A 1 94 ? 2.499 1.775 14.209 1.00 96.94 94 ASP A N 1
ATOM 746 C CA . ASP A 1 94 ? 1.237 1.806 13.472 1.00 96.94 94 ASP A CA 1
ATOM 747 C C . ASP A 1 94 ? 1.275 0.864 12.252 1.00 96.94 94 ASP A C 1
ATOM 749 O O . ASP A 1 94 ? 0.324 0.107 12.045 1.00 96.94 94 ASP A O 1
ATOM 753 N N . ASP A 1 95 ? 2.381 0.861 11.495 1.00 95.38 95 ASP A N 1
ATOM 754 C CA . ASP A 1 95 ? 2.610 -0.031 10.345 1.00 95.38 95 ASP A CA 1
ATOM 755 C C . ASP A 1 95 ? 2.547 -1.511 10.755 1.00 95.38 95 ASP A C 1
ATOM 757 O O . ASP A 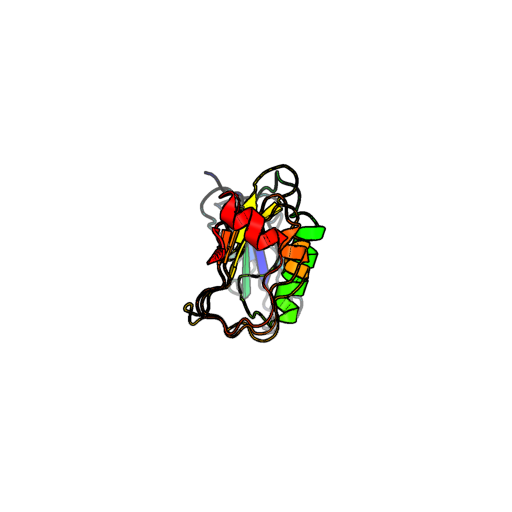1 95 ? 1.707 -2.274 10.271 1.00 95.38 95 ASP A O 1
ATOM 761 N N . ASP A 1 96 ? 3.339 -1.905 11.754 1.00 97.06 96 ASP A N 1
ATOM 762 C CA . ASP A 1 96 ? 3.345 -3.275 12.267 1.00 97.06 96 ASP A CA 1
ATOM 763 C C . ASP A 1 96 ? 1.964 -3.689 12.813 1.00 97.06 96 ASP A C 1
ATOM 765 O O . ASP A 1 96 ? 1.550 -4.841 12.674 1.00 97.06 96 ASP A O 1
ATOM 769 N N . ALA A 1 97 ? 1.238 -2.767 13.460 1.00 97.75 97 ALA A N 1
ATOM 770 C CA . ALA A 1 97 ? -0.073 -3.057 14.035 1.00 97.75 97 ALA A CA 1
ATOM 771 C C . ALA A 1 97 ? -1.130 -3.300 12.954 1.00 97.75 97 ALA A C 1
ATOM 773 O O . ALA A 1 97 ? -1.918 -4.243 13.070 1.00 97.75 97 ALA A O 1
ATOM 774 N N . ILE A 1 98 ? -1.163 -2.474 11.903 1.00 96.62 98 ILE A N 1
ATOM 775 C CA . ILE A 1 98 ? -2.152 -2.629 10.833 1.00 96.62 98 ILE A CA 1
ATOM 776 C C . ILE A 1 98 ? -1.849 -3.839 9.944 1.00 96.62 98 ILE A C 1
ATOM 778 O O . ILE A 1 98 ? -2.782 -4.507 9.492 1.00 96.62 98 ILE A O 1
ATOM 782 N N . LEU A 1 99 ? -0.570 -4.181 9.762 1.00 95.81 99 LEU A N 1
ATOM 783 C CA . LEU A 1 99 ? -0.148 -5.421 9.109 1.00 95.81 99 LEU A CA 1
ATOM 784 C C . LEU A 1 99 ? -0.575 -6.652 9.916 1.00 95.81 99 LEU A C 1
ATOM 786 O O . LEU A 1 99 ? -1.164 -7.574 9.356 1.00 95.81 99 LEU A O 1
ATOM 790 N N . GLU A 1 100 ? -0.383 -6.640 11.237 1.00 96.69 100 GLU A N 1
ATOM 791 C CA . GLU A 1 100 ? -0.845 -7.721 12.115 1.00 96.69 100 GLU A CA 1
ATOM 792 C C . GLU A 1 100 ? -2.375 -7.879 12.074 1.00 96.69 100 GLU A C 1
ATOM 794 O O . GLU A 1 100 ? -2.881 -8.999 11.994 1.00 96.69 100 GLU A O 1
ATOM 799 N N . ILE A 1 101 ? -3.132 -6.774 12.068 1.00 95.50 101 ILE A N 1
ATOM 800 C CA . ILE A 1 101 ? -4.598 -6.787 11.908 1.00 95.50 101 ILE A CA 1
ATOM 801 C C . ILE A 1 101 ? -4.987 -7.399 10.560 1.00 95.50 101 ILE A C 1
ATOM 803 O O . ILE A 1 101 ? -5.867 -8.262 10.504 1.00 95.50 101 ILE A O 1
ATOM 807 N N . ARG A 1 102 ? -4.336 -6.964 9.473 1.00 93.44 102 ARG A N 1
ATOM 808 C CA . ARG A 1 102 ? -4.573 -7.491 8.125 1.00 93.44 102 ARG A CA 1
ATOM 809 C C . ARG A 1 102 ? -4.391 -9.002 8.100 1.00 93.44 102 ARG A C 1
ATOM 811 O O . ARG A 1 102 ? -5.255 -9.706 7.580 1.00 93.44 102 ARG A O 1
ATOM 818 N N . ASP A 1 103 ? -3.299 -9.482 8.680 1.00 93.62 103 ASP A N 1
ATOM 819 C CA . ASP A 1 103 ? -2.937 -10.893 8.663 1.00 93.62 103 ASP A CA 1
ATOM 820 C C . ASP A 1 103 ? -3.863 -11.715 9.579 1.00 93.62 103 ASP A C 1
ATOM 822 O O . ASP A 1 103 ? -4.348 -12.769 9.169 1.00 93.62 103 ASP A O 1
ATOM 826 N N . THR A 1 104 ? -4.211 -11.188 10.760 1.00 94.75 104 THR A N 1
ATOM 827 C CA . THR A 1 104 ? -5.143 -11.815 11.722 1.00 94.75 104 THR A CA 1
ATOM 828 C C . THR A 1 104 ? -6.496 -12.130 11.093 1.00 94.75 104 THR A C 1
ATOM 830 O O . THR A 1 104 ? -7.048 -13.209 11.305 1.00 94.75 104 THR A O 1
ATOM 833 N N . TYR A 1 105 ? -7.040 -11.198 10.310 1.00 92.19 105 TYR A N 1
ATOM 834 C CA . TYR A 1 105 ? -8.359 -11.358 9.700 1.00 92.19 105 TYR A CA 1
ATOM 835 C C . TYR A 1 105 ? -8.316 -11.808 8.236 1.00 92.19 105 TYR A C 1
ATOM 837 O O . TYR A 1 105 ? -9.365 -11.882 7.593 1.00 92.19 105 TYR A O 1
ATOM 845 N N . GLY A 1 106 ? -7.130 -12.080 7.683 1.00 90.62 106 GLY A N 1
ATOM 846 C CA . GLY A 1 106 ? -6.970 -12.430 6.271 1.00 90.62 106 GLY A CA 1
ATOM 847 C C . GLY A 1 106 ? -7.545 -11.371 5.321 1.00 90.62 106 GLY A C 1
ATOM 848 O O . GLY A 1 106 ? -8.201 -11.709 4.332 1.00 90.62 106 GLY A O 1
ATOM 849 N N . ILE A 1 107 ? -7.348 -10.084 5.631 1.00 87.88 107 ILE A N 1
ATOM 850 C CA . ILE A 1 107 ? -7.862 -8.968 4.826 1.00 87.88 107 ILE A CA 1
ATOM 851 C C . ILE A 1 107 ? -7.116 -8.939 3.488 1.00 87.88 107 ILE A C 1
ATOM 853 O O . ILE A 1 107 ? -5.962 -8.523 3.404 1.00 87.88 107 ILE A O 1
ATOM 857 N N . SER A 1 108 ? -7.791 -9.360 2.417 1.00 81.44 108 SER A N 1
ATOM 858 C CA . SER A 1 108 ? -7.241 -9.363 1.057 1.00 81.44 108 SER A CA 1
ATOM 859 C C . SER A 1 108 ? -7.639 -8.089 0.306 1.00 81.44 108 SER A C 1
ATOM 861 O O . SER A 1 108 ? -8.555 -8.080 -0.512 1.00 81.44 108 SER A O 1
ATOM 863 N N . ARG A 1 109 ? -6.972 -6.981 0.639 1.00 82.62 109 ARG A N 1
ATOM 864 C CA . ARG A 1 109 ? -7.162 -5.671 0.002 1.00 82.62 109 ARG A CA 1
ATOM 865 C C . ARG A 1 109 ? -6.022 -5.390 -0.966 1.00 82.62 109 ARG A C 1
ATOM 867 O O . ARG A 1 109 ? -4.862 -5.373 -0.562 1.00 82.62 109 ARG A O 1
ATOM 874 N N . ILE A 1 110 ? -6.341 -5.176 -2.243 1.00 82.56 110 ILE A N 1
ATOM 875 C CA . ILE A 1 110 ? -5.324 -4.911 -3.277 1.00 82.56 110 ILE A CA 1
ATOM 876 C C . ILE A 1 110 ? -4.575 -3.596 -3.028 1.00 82.56 110 ILE A C 1
ATOM 878 O O . ILE A 1 110 ? -3.424 -3.448 -3.420 1.00 82.56 110 ILE A O 1
ATOM 882 N N . ASP A 1 111 ? -5.230 -2.660 -2.354 1.00 84.69 111 ASP A N 1
ATOM 883 C CA . ASP A 1 111 ? -4.732 -1.338 -2.005 1.00 84.69 111 ASP A CA 1
ATOM 884 C C . ASP A 1 111 ? -4.036 -1.290 -0.637 1.00 84.69 111 ASP A C 1
ATOM 886 O O . ASP A 1 111 ? -3.469 -0.259 -0.297 1.00 84.69 111 ASP A O 1
ATOM 890 N N . TRP A 1 112 ? -4.038 -2.385 0.134 1.00 90.56 112 TRP A N 1
ATOM 891 C CA . TRP A 1 112 ? -3.280 -2.502 1.386 1.00 90.56 112 TRP A CA 1
ATOM 892 C C . TRP A 1 112 ? -1.862 -3.021 1.120 1.00 90.56 112 TRP A C 1
ATOM 894 O O . TRP A 1 112 ? -1.461 -4.102 1.567 1.00 90.56 112 TRP A O 1
ATOM 904 N N . GLN A 1 113 ? -1.119 -2.260 0.317 1.00 88.75 113 GLN A N 1
ATOM 905 C CA . GLN A 1 113 ? 0.252 -2.558 -0.089 1.00 88.75 113 GLN A CA 1
ATOM 906 C C . GLN A 1 113 ? 1.143 -1.321 0.067 1.00 88.75 113 GLN A C 1
ATOM 908 O O . GLN A 1 113 ? 0.722 -0.206 -0.232 1.00 88.75 113 GLN A O 1
ATOM 913 N N . GLY A 1 114 ? 2.391 -1.524 0.494 1.00 91.19 114 GLY A N 1
ATOM 914 C CA . GLY A 1 114 ? 3.345 -0.435 0.725 1.00 91.19 114 GLY A CA 1
ATOM 915 C C . GLY A 1 114 ? 3.141 0.257 2.072 1.00 91.19 114 GLY A C 1
ATOM 916 O O . GLY A 1 114 ? 2.750 -0.390 3.034 1.00 91.19 114 GLY A O 1
ATOM 917 N N . ASP A 1 115 ? 3.434 1.554 2.134 1.00 92.94 115 ASP A N 1
ATOM 918 C CA . ASP A 1 115 ? 3.243 2.360 3.343 1.00 92.94 115 ASP A CA 1
ATOM 919 C C . ASP A 1 115 ? 1.742 2.692 3.518 1.00 92.94 115 ASP A C 1
ATOM 921 O O . ASP A 1 115 ? 1.108 3.153 2.563 1.00 92.94 115 ASP A O 1
ATOM 925 N N . PRO A 1 116 ? 1.145 2.466 4.702 1.00 94.75 116 PRO A N 1
ATOM 926 C CA . PRO A 1 116 ? -0.299 2.596 4.900 1.00 94.75 116 PRO A CA 1
ATOM 927 C C . PRO A 1 116 ? -0.823 4.035 4.812 1.00 94.75 116 PRO A C 1
ATOM 929 O O . PRO A 1 116 ? -1.983 4.239 4.437 1.00 94.75 116 PRO A O 1
ATOM 932 N N . CYS A 1 117 ? 0.005 5.037 5.118 1.00 93.56 117 CYS A N 1
ATOM 933 C CA . CYS A 1 117 ? -0.376 6.450 5.077 1.00 93.56 117 CYS A CA 1
ATOM 934 C C . CYS A 1 117 ? 0.269 7.230 3.925 1.00 93.56 117 CYS A C 1
ATOM 936 O O . CYS A 1 117 ? -0.127 8.376 3.669 1.00 93.56 117 CYS A O 1
ATOM 938 N N . LEU A 1 118 ? 1.270 6.663 3.240 1.00 90.88 118 LEU A N 1
ATOM 939 C CA . LEU A 1 118 ? 2.029 7.361 2.209 1.00 90.88 118 LEU A CA 1
ATOM 940 C C . LEU A 1 118 ? 2.082 6.635 0.855 1.00 90.88 118 LEU A C 1
ATOM 942 O O . LEU A 1 118 ? 2.300 5.434 0.777 1.00 90.88 118 LEU A O 1
ATOM 946 N N . PRO A 1 119 ? 2.019 7.400 -0.252 1.00 88.12 119 PRO A N 1
ATOM 947 C CA . PRO A 1 119 ? 1.820 8.849 -0.299 1.00 88.12 119 PRO A CA 1
ATOM 948 C C . PRO A 1 119 ? 0.381 9.241 0.078 1.00 88.12 119 PRO A C 1
ATOM 950 O O . PRO A 1 119 ? -0.546 8.472 -0.122 1.00 88.12 119 PRO A O 1
ATOM 953 N N . ARG A 1 120 ? 0.166 10.474 0.560 1.00 86.38 120 ARG A N 1
ATOM 954 C CA . ARG A 1 120 ? -1.138 10.935 1.102 1.00 86.38 120 ARG A CA 1
ATOM 955 C C . ARG A 1 120 ? -2.347 10.776 0.170 1.00 86.38 120 ARG A C 1
ATOM 957 O O . ARG A 1 120 ? -3.482 10.816 0.622 1.00 86.38 120 ARG A O 1
ATOM 964 N N . PHE A 1 121 ? -2.114 10.678 -1.136 1.00 85.06 121 PHE A N 1
ATOM 965 C CA . PHE A 1 121 ? -3.160 10.482 -2.145 1.00 85.06 121 PHE A CA 1
ATOM 966 C C . PHE A 1 121 ? -3.414 8.999 -2.481 1.00 85.06 121 PHE A C 1
ATOM 968 O O . PHE A 1 121 ? -4.256 8.720 -3.327 1.00 85.06 121 PHE A O 1
ATOM 975 N N . LEU A 1 122 ? -2.685 8.075 -1.848 1.00 88.50 122 LEU A N 1
ATOM 976 C CA . LEU A 1 122 ? -2.807 6.614 -1.942 1.00 88.50 122 LEU A CA 1
ATOM 977 C C . LEU A 1 122 ? -2.805 5.970 -0.542 1.00 88.50 122 LEU A C 1
ATOM 979 O O . LEU A 1 122 ? -2.310 4.860 -0.378 1.00 88.50 122 LEU A O 1
ATOM 983 N N . VAL A 1 123 ? -3.337 6.670 0.466 1.00 92.00 123 VAL A N 1
ATOM 984 C CA . VAL A 1 123 ? -3.602 6.071 1.785 1.00 92.00 123 VAL A CA 1
ATOM 985 C C . VAL A 1 123 ? -4.475 4.835 1.580 1.00 92.00 123 VAL A C 1
ATOM 987 O O . VAL A 1 123 ? -5.417 4.875 0.783 1.00 92.00 123 VAL A O 1
ATOM 990 N N . TRP A 1 124 ? -4.171 3.754 2.293 1.00 93.62 124 TRP A N 1
ATOM 991 C CA . TRP A 1 124 ? -4.949 2.520 2.221 1.00 93.62 124 TRP A CA 1
ATOM 992 C C . TRP A 1 124 ? -6.433 2.793 2.486 1.00 93.62 124 TRP A C 1
ATOM 994 O O . TRP A 1 124 ? -6.785 3.505 3.433 1.00 93.62 124 TRP A O 1
ATOM 1004 N N . ASN A 1 125 ? -7.334 2.218 1.684 1.00 91.56 125 ASN A N 1
ATOM 1005 C CA . ASN A 1 125 ? -8.759 2.475 1.852 1.00 91.56 125 ASN A CA 1
ATOM 1006 C C . ASN A 1 125 ? -9.213 2.031 3.240 1.00 91.56 125 ASN A C 1
ATOM 1008 O O . ASN A 1 125 ? -8.858 0.956 3.736 1.00 91.56 125 ASN A O 1
ATOM 1012 N N . GLY A 1 126 ? -10.032 2.875 3.862 1.00 92.81 126 GLY A N 1
ATOM 1013 C CA . GLY A 1 126 ? -10.496 2.687 5.231 1.00 92.81 126 GLY A CA 1
ATOM 1014 C C . GLY A 1 126 ? -9.540 3.218 6.297 1.00 92.81 126 GLY A C 1
ATOM 1015 O O . GLY A 1 126 ? -9.950 3.281 7.451 1.00 92.81 126 GLY A O 1
ATOM 1016 N N . LEU A 1 127 ? -8.324 3.644 5.948 1.00 95.50 127 LEU A N 1
ATOM 1017 C CA . LEU A 1 127 ? -7.446 4.353 6.873 1.00 95.50 127 LEU A CA 1
ATOM 1018 C C . LEU A 1 127 ? -7.585 5.867 6.703 1.00 95.50 127 LEU A C 1
ATOM 1020 O O . LEU A 1 127 ? -7.789 6.383 5.604 1.00 95.50 127 LEU A O 1
ATOM 1024 N N . ASN A 1 128 ? -7.453 6.591 7.809 1.00 96.56 128 ASN A N 1
ATOM 1025 C CA . ASN A 1 128 ? -7.165 8.018 7.798 1.00 96.56 128 ASN A CA 1
ATOM 1026 C C . ASN A 1 128 ? -5.938 8.262 8.667 1.00 96.56 128 ASN A C 1
ATOM 1028 O O . ASN A 1 128 ? -5.849 7.720 9.773 1.00 96.56 128 ASN A O 1
ATOM 1032 N N . CYS A 1 129 ? -5.028 9.098 8.180 1.00 95.44 129 CYS A N 1
ATOM 1033 C CA . CYS A 1 129 ? -3.764 9.352 8.844 1.00 95.44 129 CYS A CA 1
ATOM 1034 C C . CYS A 1 129 ? -3.573 10.830 9.155 1.00 95.44 129 CYS A C 1
ATOM 1036 O O . CYS A 1 129 ? -3.874 11.712 8.339 1.00 95.44 129 CYS A O 1
ATOM 1038 N N . ARG A 1 130 ? -3.017 11.101 10.337 1.00 92.56 130 ARG A N 1
ATOM 1039 C CA . ARG A 1 130 ? -2.480 12.413 10.658 1.00 92.56 130 ARG A CA 1
ATOM 1040 C C . ARG A 1 130 ? -1.193 12.621 9.874 1.00 92.56 130 ARG A C 1
ATOM 1042 O O . ARG A 1 130 ? -0.402 11.713 9.644 1.00 92.56 130 ARG A O 1
ATOM 1049 N N . ASN A 1 131 ? -1.061 13.844 9.394 1.00 78.25 131 ASN A N 1
ATOM 1050 C CA . ASN A 1 131 ? -0.174 14.219 8.309 1.00 78.25 131 ASN A CA 1
ATOM 1051 C C . ASN A 1 131 ? 0.955 15.136 8.809 1.00 78.25 131 ASN A C 1
ATOM 1053 O O . ASN A 1 131 ? 1.250 16.175 8.210 1.00 78.25 131 ASN A O 1
ATOM 1057 N N . ASP A 1 132 ? 1.554 14.758 9.931 1.00 78.12 132 ASP A N 1
ATOM 1058 C CA . ASP A 1 132 ? 2.695 15.385 10.594 1.00 78.12 132 ASP A CA 1
ATOM 1059 C C . ASP A 1 132 ? 4.019 14.659 10.280 1.00 78.12 132 ASP A C 1
ATOM 1061 O O . ASP A 1 132 ? 4.122 13.902 9.311 1.00 78.12 132 ASP A O 1
ATOM 1065 N N . ILE A 1 133 ? 5.082 14.990 11.018 1.00 73.25 133 ILE A N 1
ATOM 1066 C CA . ILE A 1 133 ? 6.397 14.357 10.879 1.00 73.25 133 ILE A CA 1
ATOM 1067 C C . ILE A 1 133 ? 6.302 12.954 11.494 1.00 73.25 133 ILE A C 1
ATOM 1069 O O . ILE A 1 133 ? 6.303 12.827 12.713 1.00 73.25 133 ILE A O 1
ATOM 1073 N N . GLY A 1 134 ? 6.230 11.933 10.636 1.00 82.62 134 GLY A N 1
ATOM 1074 C CA . GLY A 1 134 ? 5.913 10.555 11.020 1.00 82.62 134 GLY A CA 1
ATOM 1075 C C . GLY A 1 134 ? 4.404 10.363 10.992 1.00 82.62 134 GLY A C 1
ATOM 1076 O O . GLY A 1 134 ? 3.718 10.743 11.935 1.00 82.62 134 GLY A O 1
ATOM 1077 N N . ALA A 1 135 ? 3.880 9.849 9.878 1.00 92.31 135 ALA A N 1
ATOM 1078 C CA . ALA A 1 135 ? 2.436 9.718 9.715 1.00 92.31 135 ALA A CA 1
ATOM 1079 C C . ALA A 1 135 ? 1.869 8.733 10.747 1.00 92.31 135 ALA A C 1
ATOM 1081 O O . ALA A 1 135 ? 2.468 7.689 11.003 1.00 92.31 135 ALA A O 1
ATOM 1082 N N . ARG A 1 136 ? 0.717 9.072 11.332 1.00 95.50 136 ARG A N 1
ATOM 1083 C CA . ARG A 1 136 ? 0.049 8.271 12.368 1.00 95.50 136 ARG A CA 1
ATOM 1084 C C . ARG A 1 136 ? -1.344 7.859 11.922 1.00 95.50 136 ARG A C 1
ATOM 1086 O O . ARG A 1 136 ? -2.083 8.699 11.408 1.00 95.50 136 ARG A O 1
ATOM 1093 N N . ILE A 1 137 ? -1.733 6.605 12.130 1.00 97.69 137 ILE A N 1
ATOM 1094 C CA . ILE A 1 137 ? -3.081 6.114 11.819 1.00 97.69 137 ILE A CA 1
ATOM 1095 C C . ILE A 1 137 ? -4.038 6.601 12.912 1.00 97.69 137 ILE A C 1
ATOM 1097 O O . ILE A 1 137 ? -3.970 6.176 14.063 1.00 97.69 137 ILE A O 1
ATOM 1101 N N . ILE A 1 138 ? -4.967 7.480 12.534 1.00 97.75 138 ILE A N 1
ATOM 1102 C CA . ILE A 1 138 ? -5.949 8.078 13.454 1.00 97.75 138 ILE A CA 1
ATOM 1103 C C . ILE A 1 138 ? -7.359 7.530 13.253 1.00 97.75 138 ILE A C 1
ATOM 1105 O O . ILE A 1 138 ? -8.213 7.675 14.125 1.00 97.75 138 ILE A O 1
ATOM 1109 N N . SER A 1 139 ? -7.638 6.880 12.125 1.00 98.12 139 SER A N 1
ATOM 1110 C CA . SER A 1 139 ? -8.903 6.181 11.943 1.00 98.12 139 SER A CA 1
ATOM 1111 C C . SER A 1 139 ? -8.723 4.904 11.151 1.00 98.12 139 SER A C 1
ATOM 1113 O O . SER A 1 139 ? -8.029 4.899 10.137 1.00 98.12 139 SER A O 1
ATOM 1115 N N . VAL A 1 140 ? -9.396 3.849 11.605 1.00 97.19 140 VAL A N 1
ATOM 1116 C CA . VAL A 1 140 ? -9.511 2.585 10.885 1.00 97.19 140 VAL A CA 1
ATOM 1117 C C . VAL A 1 140 ? -10.983 2.261 10.702 1.00 97.19 140 VAL A C 1
ATOM 1119 O O . VAL A 1 140 ? -11.754 2.217 11.660 1.00 97.19 140 VAL A O 1
ATOM 1122 N N . ARG A 1 141 ? -11.360 2.007 9.454 1.00 94.56 141 ARG A N 1
ATOM 1123 C CA . ARG A 1 141 ? -12.694 1.594 9.053 1.00 94.56 141 ARG A CA 1
ATOM 1124 C C . ARG A 1 141 ? -12.609 0.335 8.205 1.00 94.56 141 ARG A C 1
ATOM 1126 O O . ARG A 1 141 ? -12.092 0.343 7.084 1.00 94.56 141 ARG A O 1
ATOM 1133 N N . VAL A 1 142 ? -13.194 -0.739 8.717 1.00 90.69 142 VAL A N 1
ATOM 1134 C CA . VAL A 1 142 ? -13.302 -2.015 8.013 1.00 90.69 142 VAL A CA 1
ATOM 1135 C C . VAL A 1 142 ? -14.755 -2.450 8.049 1.00 90.69 142 VAL A C 1
ATOM 1137 O O . VAL A 1 142 ? -15.235 -2.946 9.061 1.00 90.69 142 VAL A O 1
ATOM 1140 N N . LEU A 1 143 ? -15.464 -2.223 6.945 1.00 83.38 143 LEU A N 1
ATOM 1141 C CA . LEU A 1 143 ? -16.896 -2.480 6.841 1.00 83.38 143 LEU A CA 1
ATOM 1142 C C . LEU A 1 143 ? -17.169 -3.597 5.835 1.00 83.38 143 LEU A C 1
ATOM 1144 O O . LEU A 1 143 ? -16.477 -3.695 4.823 1.00 83.38 143 LEU A O 1
ATOM 1148 N N . SER A 1 144 ? -18.204 -4.397 6.088 1.00 76.69 144 SER A N 1
ATOM 1149 C CA . SER A 1 144 ? -18.534 -5.570 5.262 1.00 76.69 144 SER A CA 1
ATOM 1150 C C . SER A 1 144 ? -19.493 -5.325 4.095 1.00 76.69 144 SER A C 1
ATOM 1152 O O . SER A 1 144 ? -19.716 -6.216 3.281 1.00 76.69 144 SER A O 1
ATOM 1154 N N . TRP A 1 145 ? -20.116 -4.149 4.033 1.00 69.31 145 TRP A N 1
ATOM 1155 C CA . TRP A 1 145 ? -21.014 -3.771 2.935 1.00 69.31 145 TRP A CA 1
ATOM 1156 C C . TRP A 1 145 ? -20.246 -3.415 1.661 1.00 69.31 145 TRP A C 1
ATOM 1158 O O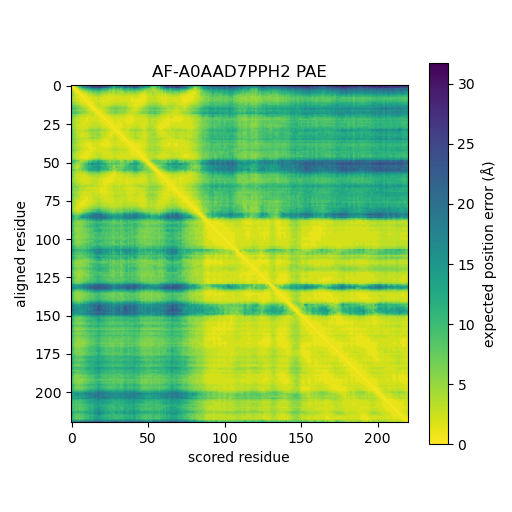 . TRP A 1 145 ? -20.869 -3.278 0.611 1.00 69.31 145 TRP A O 1
ATOM 1168 N N . ASP A 1 146 ? -18.916 -3.298 1.729 1.00 68.31 146 ASP A N 1
ATOM 1169 C CA . ASP A 1 146 ? -18.086 -3.278 0.533 1.00 68.31 146 ASP A CA 1
ATOM 1170 C C . ASP A 1 146 ? -17.929 -4.724 0.024 1.00 68.31 146 ASP A C 1
ATOM 1172 O O . ASP A 1 146 ? -17.278 -5.541 0.685 1.00 68.31 146 ASP A O 1
ATOM 1176 N N . PRO A 1 147 ? -18.518 -5.065 -1.137 1.00 66.81 147 PRO A N 1
ATOM 1177 C CA . PRO A 1 147 ? -18.490 -6.420 -1.686 1.00 66.81 147 PRO A CA 1
ATOM 1178 C C . PRO A 1 147 ? -17.079 -6.887 -2.070 1.00 66.81 147 PRO A C 1
ATOM 1180 O O . PRO A 1 147 ? -16.891 -8.058 -2.394 1.00 66.81 147 PRO A O 1
ATOM 1183 N N . SER A 1 148 ? -16.095 -5.986 -2.046 1.00 68.69 148 SER A N 1
ATOM 1184 C CA . SER A 1 148 ? -14.690 -6.285 -2.313 1.00 68.69 148 SER A CA 1
ATOM 1185 C C . SER A 1 148 ? -13.979 -6.913 -1.111 1.00 68.69 148 SER A C 1
ATOM 1187 O O . SER A 1 148 ? -12.856 -7.391 -1.269 1.00 68.69 148 SER A O 1
ATOM 1189 N N . TYR A 1 149 ? -14.584 -6.912 0.087 1.00 73.69 149 TYR A N 1
ATOM 1190 C CA . TYR A 1 149 ? -13.934 -7.369 1.319 1.00 73.69 149 TYR A CA 1
ATOM 1191 C C . TYR A 1 149 ? -14.699 -8.498 2.009 1.00 73.69 149 TYR A C 1
ATOM 1193 O O . TYR A 1 149 ? -15.928 -8.545 2.028 1.00 73.69 149 TYR A O 1
ATOM 1201 N N . ASN A 1 150 ? -13.950 -9.391 2.654 1.00 75.88 150 ASN A N 1
ATOM 1202 C CA . ASN A 1 150 ? -14.531 -10.385 3.547 1.00 75.88 150 ASN A CA 1
ATOM 1203 C C . ASN A 1 150 ? -15.023 -9.726 4.839 1.00 75.88 150 ASN A C 1
ATOM 1205 O O . ASN A 1 150 ? -14.444 -8.751 5.323 1.00 75.88 150 ASN A O 1
ATOM 1209 N N . LYS A 1 151 ? -16.063 -10.314 5.433 1.00 88.19 151 LYS A N 1
ATOM 1210 C CA . LYS A 1 151 ? -16.459 -9.999 6.807 1.00 88.19 151 LYS A CA 1
ATOM 1211 C C . LYS A 1 151 ? -15.340 -10.380 7.764 1.00 88.19 151 LYS A C 1
ATOM 1213 O O . LYS A 1 151 ? -14.831 -11.497 7.688 1.00 88.19 151 LYS A O 1
ATOM 1218 N N . LEU A 1 152 ? -15.011 -9.487 8.694 1.00 93.25 152 LEU A N 1
ATOM 1219 C CA . LEU A 1 152 ? -14.135 -9.847 9.805 1.00 93.25 152 LEU A CA 1
ATOM 1220 C C . LEU A 1 152 ? -14.851 -10.853 10.714 1.00 93.25 152 LEU A C 1
ATOM 1222 O O . LEU A 1 152 ? -16.033 -10.686 11.017 1.00 93.25 152 LEU A O 1
ATOM 1226 N N . THR A 1 153 ? -14.135 -11.882 11.154 1.00 94.88 153 THR A N 1
ATOM 1227 C CA . THR A 1 153 ? -14.634 -12.940 12.047 1.00 94.88 153 THR A CA 1
ATOM 1228 C C . THR A 1 153 ? -13.669 -13.156 13.207 1.00 94.88 153 THR A C 1
ATOM 1230 O O . THR A 1 153 ? -12.497 -12.806 13.098 1.00 94.88 153 THR A O 1
ATOM 1233 N N . GLY A 1 154 ? -14.128 -13.799 14.281 1.00 96.12 154 GLY A N 1
ATOM 1234 C CA . GLY A 1 154 ? -13.316 -14.016 15.482 1.00 96.12 154 GLY A CA 1
ATOM 1235 C C . GLY A 1 154 ? -13.402 -12.835 16.447 1.00 96.12 154 GLY A C 1
ATOM 1236 O O . GLY A 1 154 ? -14.347 -12.053 16.385 1.00 96.12 154 GLY A O 1
ATOM 1237 N N . GLU A 1 155 ? -12.451 -12.726 17.370 1.00 97.44 155 GLU A N 1
ATOM 1238 C CA . GLU A 1 155 ? -12.443 -11.658 18.377 1.00 97.44 155 GLU A CA 1
ATOM 1239 C C . GLU A 1 155 ? -11.839 -10.357 17.840 1.00 97.44 155 GLU A C 1
ATOM 1241 O O . GLU A 1 155 ? -11.119 -10.355 16.839 1.00 97.44 155 GLU A O 1
ATOM 1246 N N . ILE A 1 156 ? -12.130 -9.232 18.499 1.00 97.12 156 ILE A N 1
ATOM 1247 C CA . ILE A 1 156 ? -11.461 -7.960 18.205 1.00 97.12 156 ILE A CA 1
ATOM 1248 C C . ILE A 1 156 ? -10.000 -8.072 18.665 1.00 97.12 156 ILE A C 1
ATOM 1250 O O . ILE A 1 156 ? -9.733 -8.294 19.843 1.00 97.12 156 ILE A O 1
ATOM 1254 N N . SER A 1 157 ? -9.049 -7.903 17.748 1.00 96.94 157 SER A N 1
ATOM 1255 C CA . SER A 1 157 ? -7.623 -8.006 18.052 1.00 96.94 157 SER A CA 1
ATOM 1256 C C . SER A 1 157 ? -7.172 -6.858 18.955 1.00 96.94 157 SER A C 1
ATOM 1258 O O . SER A 1 157 ? -7.484 -5.690 18.707 1.00 96.94 157 SER A O 1
ATOM 1260 N N . SER A 1 158 ? -6.368 -7.164 19.974 1.00 95.94 158 SER A N 1
ATOM 1261 C CA . SER A 1 158 ? -5.725 -6.137 20.796 1.00 95.94 158 SER A CA 1
ATOM 1262 C C . SER A 1 158 ? -4.735 -5.284 20.001 1.00 95.94 158 SER A C 1
ATOM 1264 O O . SER A 1 158 ? -4.392 -4.199 20.453 1.00 95.94 158 SER A O 1
ATOM 1266 N N . SER A 1 159 ? -4.299 -5.701 18.808 1.00 97.75 159 SER A N 1
ATOM 1267 C CA . SER A 1 159 ? -3.375 -4.919 17.974 1.00 97.75 159 SER A CA 1
ATOM 1268 C C . SER A 1 159 ? -3.938 -3.553 17.581 1.00 97.75 159 SER A C 1
ATOM 1270 O O . SER A 1 159 ? -3.172 -2.607 17.423 1.00 97.75 159 SER A O 1
ATOM 1272 N N . PHE A 1 160 ? -5.266 -3.384 17.547 1.00 97.94 160 PHE A N 1
ATOM 1273 C CA . PHE A 1 160 ? -5.884 -2.065 17.374 1.00 97.94 160 PHE A CA 1
ATOM 1274 C C . PHE A 1 160 ? -5.494 -1.066 18.480 1.00 97.94 160 PHE A C 1
ATOM 1276 O O . PHE A 1 160 ? -5.456 0.131 18.215 1.00 97.94 160 PHE A O 1
ATOM 1283 N N . SER A 1 161 ? -5.151 -1.517 19.696 1.00 96.44 161 SER A N 1
ATOM 1284 C CA . SER A 1 161 ? -4.694 -0.624 20.773 1.00 96.44 161 SER A CA 1
ATOM 1285 C C . SER A 1 161 ? -3.238 -0.181 20.641 1.00 96.44 161 SER A C 1
ATOM 1287 O O . SER A 1 161 ? -2.788 0.659 21.416 1.00 96.44 161 SER A O 1
ATOM 1289 N N . ARG A 1 162 ? -2.483 -0.741 19.688 1.00 97.62 162 ARG A N 1
ATOM 1290 C CA . ARG A 1 162 ? -1.121 -0.286 19.378 1.00 97.62 162 ARG A CA 1
ATOM 1291 C C . ARG A 1 162 ? -1.111 0.976 18.517 1.00 97.62 162 ARG A C 1
ATOM 1293 O O . ARG A 1 162 ? -0.123 1.700 18.543 1.00 97.62 162 ARG A O 1
ATOM 1300 N N . LEU A 1 163 ? -2.215 1.259 17.824 1.00 97.88 163 LEU A N 1
ATOM 1301 C CA . LEU A 1 163 ? -2.448 2.511 17.106 1.00 97.88 163 LEU A CA 1
ATOM 1302 C C . LEU A 1 163 ? -2.670 3.631 18.136 1.00 97.88 163 LEU A C 1
ATOM 1304 O O . LEU A 1 163 ? -3.802 3.992 18.454 1.00 97.88 163 LEU A O 1
ATOM 1308 N N . SER A 1 164 ? -1.590 4.131 18.743 1.00 95.19 164 SER A N 1
ATOM 1309 C CA . SER A 1 164 ? -1.671 4.916 19.988 1.00 95.19 164 SER A CA 1
ATOM 1310 C C . SER A 1 164 ? -2.409 6.250 19.838 1.00 95.19 164 SER A C 1
ATOM 1312 O O . SER A 1 164 ? -2.807 6.856 20.832 1.00 95.19 164 SER A O 1
ATOM 1314 N N . GLU A 1 165 ? -2.571 6.720 18.604 1.00 96.81 165 GLU A N 1
ATOM 1315 C CA . GLU A 1 165 ? -3.281 7.951 18.269 1.00 96.81 165 GLU A CA 1
ATOM 1316 C C . GLU A 1 165 ? -4.651 7.718 17.630 1.00 96.81 165 GLU A C 1
ATOM 1318 O O . GLU A 1 165 ? -5.273 8.666 17.160 1.00 96.81 165 GLU A O 1
ATOM 1323 N N . LEU A 1 166 ? -5.146 6.480 17.636 1.00 98.38 166 LEU A N 1
ATOM 1324 C CA . LEU A 1 166 ? -6.434 6.134 17.054 1.00 98.38 166 LEU A CA 1
ATOM 1325 C C . LEU A 1 166 ? -7.565 6.944 17.702 1.00 98.38 166 LEU A C 1
ATOM 1327 O O . LEU A 1 166 ? -7.821 6.850 18.902 1.00 98.38 166 LEU A O 1
ATOM 1331 N N . GLU A 1 167 ? -8.259 7.723 16.880 1.00 98.31 167 GLU A N 1
ATOM 1332 C CA . GLU A 1 167 ? -9.400 8.553 17.259 1.00 98.31 167 GLU A CA 1
ATOM 1333 C C . GLU A 1 167 ? -10.732 7.872 16.941 1.00 98.31 167 GLU A C 1
ATOM 1335 O O . GLU A 1 167 ? -11.723 8.073 17.646 1.00 98.31 167 GLU A O 1
ATOM 1340 N N . SER A 1 168 ? -10.772 7.057 15.885 1.00 98.50 168 SER A N 1
ATOM 1341 C CA . SER A 1 168 ? -12.001 6.422 15.412 1.00 98.50 168 SER A CA 1
ATOM 1342 C C . SER A 1 168 ? -11.757 5.008 14.893 1.00 98.50 168 SER A C 1
ATOM 1344 O O . SER A 1 168 ? -11.022 4.815 13.921 1.00 98.50 168 SER A O 1
ATOM 1346 N N . LEU A 1 169 ? -12.417 4.035 15.519 1.00 98.44 169 LEU A N 1
ATOM 1347 C CA . LEU A 1 169 ? -12.435 2.636 15.108 1.00 98.44 169 LEU A CA 1
ATOM 1348 C C . LEU A 1 169 ? -13.852 2.227 14.701 1.00 98.44 169 LEU A C 1
ATOM 1350 O O . LEU A 1 169 ? -14.763 2.179 15.528 1.00 98.44 169 LEU A O 1
ATOM 1354 N N . ASP A 1 170 ? -14.027 1.913 13.422 1.00 97.50 170 ASP A N 1
ATOM 1355 C CA . ASP A 1 170 ? -15.305 1.509 12.843 1.00 97.50 170 ASP A CA 1
ATOM 1356 C C . ASP A 1 170 ? -15.198 0.100 12.255 1.00 97.50 170 ASP A C 1
ATOM 1358 O O . ASP A 1 170 ? -14.687 -0.105 11.151 1.00 97.50 170 ASP A O 1
ATOM 1362 N N . LEU A 1 171 ? -15.673 -0.877 13.027 1.00 96.19 171 LEU A N 1
ATOM 1363 C CA . LEU A 1 171 ? -15.723 -2.295 12.662 1.00 96.19 171 LEU A CA 1
ATOM 1364 C C . LEU A 1 171 ? -17.167 -2.759 12.451 1.00 96.19 171 LEU A C 1
ATOM 1366 O O . LEU A 1 171 ? -17.461 -3.954 12.562 1.00 96.19 171 LEU A O 1
ATOM 1370 N N . SER A 1 172 ? -18.084 -1.826 12.199 1.00 95.62 172 SER A N 1
ATOM 1371 C CA . SER A 1 172 ? -19.503 -2.136 12.094 1.00 95.62 172 SER A CA 1
ATOM 1372 C C . SER A 1 172 ? -19.824 -3.083 10.930 1.00 95.62 172 SER A C 1
ATOM 1374 O O . SER A 1 172 ? -19.142 -3.140 9.904 1.00 95.62 172 SER A O 1
ATOM 1376 N N . PHE A 1 173 ? -20.891 -3.855 11.123 1.00 94.06 173 PHE A N 1
ATOM 1377 C CA . PHE A 1 173 ? -21.437 -4.850 10.206 1.00 94.06 173 PHE A CA 1
ATOM 1378 C C . PHE A 1 173 ? -20.519 -6.042 9.900 1.00 94.06 173 PHE A C 1
ATOM 1380 O O . PHE A 1 173 ? -20.731 -6.725 8.903 1.00 94.06 173 PHE A O 1
ATOM 1387 N N . ASN A 1 174 ? -19.532 -6.355 10.735 1.00 95.19 174 ASN A N 1
ATOM 1388 C CA . ASN A 1 174 ? -18.759 -7.594 10.601 1.00 95.19 174 ASN A CA 1
ATOM 1389 C C . ASN A 1 174 ? -19.401 -8.767 11.372 1.00 95.19 174 ASN A C 1
ATOM 1391 O O . ASN A 1 174 ? -20.497 -8.656 11.909 1.00 95.19 174 ASN A O 1
ATOM 1395 N N . ASP A 1 175 ? -18.743 -9.925 11.390 1.00 95.38 175 ASP A N 1
ATOM 1396 C CA . ASP A 1 175 ? -19.155 -11.118 12.139 1.00 95.38 175 ASP A CA 1
ATOM 1397 C C . ASP A 1 175 ? -18.247 -11.344 13.371 1.00 95.38 175 ASP A C 1
ATOM 1399 O O . ASP A 1 175 ? -18.000 -12.484 13.772 1.00 95.38 175 ASP A O 1
ATOM 1403 N N . LEU A 1 176 ? -17.744 -10.260 13.980 1.00 97.12 176 LEU A N 1
ATOM 1404 C CA . LEU A 1 176 ? -16.875 -10.324 15.160 1.00 97.12 176 LEU A CA 1
ATOM 1405 C C . LEU A 1 176 ? -17.645 -10.820 16.392 1.00 97.12 176 LEU A C 1
ATOM 1407 O O . LEU A 1 176 ? -18.823 -10.507 16.578 1.00 97.12 176 LEU A O 1
ATOM 1411 N N . THR A 1 177 ? -16.967 -11.576 17.247 1.00 97.44 177 THR A N 1
ATOM 1412 C CA . THR A 1 177 ? -17.481 -12.200 18.475 1.00 97.44 177 THR A CA 1
ATOM 1413 C C . THR A 1 177 ? -16.588 -11.867 19.672 1.00 97.44 177 THR A C 1
ATOM 1415 O O . THR A 1 177 ? -15.582 -11.181 19.526 1.00 97.44 177 THR A O 1
ATOM 1418 N N . GLY A 1 178 ? -16.926 -12.379 20.858 1.00 96.69 178 GLY A N 1
ATOM 1419 C CA . GLY A 1 178 ? -16.110 -12.193 22.061 1.00 96.69 178 GLY A CA 1
ATOM 1420 C C . GLY A 1 178 ? -16.214 -10.782 22.657 1.00 96.69 178 GLY A C 1
ATOM 1421 O O . GLY A 1 178 ? -17.026 -9.978 22.182 1.00 96.69 178 GLY A O 1
ATOM 1422 N N . PRO A 1 179 ? -15.453 -10.504 23.731 1.00 95.94 179 PRO A N 1
ATOM 1423 C CA . PRO A 1 179 ? -15.503 -9.231 24.445 1.00 95.94 179 PRO A CA 1
ATOM 1424 C C . PRO A 1 179 ? -14.769 -8.117 23.701 1.00 95.94 179 PRO A C 1
ATOM 1426 O O . PRO A 1 179 ? -13.894 -8.360 22.874 1.00 95.94 179 PRO A O 1
ATOM 1429 N N . VAL A 1 180 ? -15.097 -6.868 24.043 1.00 96.25 180 VAL A N 1
ATOM 1430 C CA . VAL A 1 180 ? -14.303 -5.709 23.616 1.00 96.25 180 VAL A CA 1
ATOM 1431 C C . VAL A 1 180 ? -13.004 -5.684 24.435 1.00 96.25 180 VAL A C 1
ATOM 1433 O O . VAL A 1 180 ? -13.091 -5.618 25.664 1.00 96.25 180 VAL A O 1
ATOM 1436 N N . PRO A 1 181 ? -11.811 -5.713 23.807 1.00 95.06 181 PRO A N 1
ATOM 1437 C CA . PRO A 1 181 ? -10.542 -5.688 24.524 1.00 95.06 181 PRO A CA 1
ATOM 1438 C C . PRO A 1 181 ? -10.423 -4.459 25.421 1.00 95.06 181 PRO A C 1
ATOM 1440 O O . PRO A 1 181 ? -10.615 -3.326 24.975 1.00 95.06 181 PRO A O 1
ATOM 1443 N N . GLU A 1 182 ? -10.044 -4.667 26.683 1.00 91.94 182 GLU A N 1
ATOM 1444 C CA . GLU A 1 182 ? -9.860 -3.569 27.637 1.00 91.94 182 GLU A CA 1
ATOM 1445 C C . GLU A 1 182 ? -8.778 -2.579 27.175 1.00 91.94 182 GLU A C 1
ATOM 1447 O O . GLU A 1 182 ? -8.875 -1.382 27.444 1.00 91.94 182 GLU A O 1
ATOM 1452 N N . SER A 1 183 ? -7.798 -3.043 26.396 1.00 95.50 183 SER A N 1
ATOM 1453 C CA . SER A 1 183 ? -6.748 -2.194 25.832 1.00 95.50 183 SER A CA 1
ATOM 1454 C C . SER A 1 183 ? -7.286 -1.103 24.894 1.00 95.50 183 SER A C 1
ATOM 1456 O O . SER A 1 183 ? -6.717 -0.014 24.842 1.00 95.50 183 SER A O 1
ATOM 1458 N N . LEU A 1 184 ? -8.425 -1.314 24.220 1.00 95.75 184 LEU A N 1
ATOM 1459 C CA . LEU A 1 184 ? -9.076 -0.261 23.427 1.00 95.75 184 LEU A CA 1
ATOM 1460 C C . LEU A 1 184 ? -9.596 0.881 24.303 1.00 95.75 184 LEU A C 1
ATOM 1462 O O . LEU A 1 184 ? -9.592 2.040 23.893 1.00 95.75 184 LEU A O 1
ATOM 1466 N N . ALA A 1 185 ? -10.004 0.575 25.534 1.00 90.94 185 ALA A N 1
ATOM 1467 C CA . ALA A 1 185 ? -10.457 1.579 26.488 1.00 90.94 185 ALA A CA 1
ATOM 1468 C C . ALA A 1 185 ? -9.309 2.500 26.940 1.00 90.94 185 ALA A C 1
ATOM 1470 O O . ALA A 1 185 ? -9.544 3.669 27.259 1.00 90.94 185 ALA A O 1
ATOM 1471 N N . GLN A 1 186 ? -8.072 1.991 26.926 1.00 93.81 186 GLN A N 1
ATOM 1472 C CA . GLN A 1 186 ? -6.864 2.701 27.356 1.00 93.81 186 GLN A CA 1
ATOM 1473 C C . GLN A 1 186 ? -6.353 3.719 26.324 1.00 93.81 186 GLN A C 1
ATOM 1475 O O . GLN A 1 186 ? -5.581 4.611 26.684 1.00 93.81 186 GLN A O 1
ATOM 1480 N N . LEU A 1 187 ? -6.811 3.639 25.069 1.00 96.62 187 LEU A N 1
ATOM 1481 C CA . LEU A 1 187 ? -6.475 4.605 24.022 1.00 96.62 187 LEU A CA 1
ATOM 1482 C C . LEU A 1 187 ? -7.008 5.996 24.379 1.00 96.62 187 LEU A C 1
ATOM 1484 O O . LEU A 1 187 ? -8.216 6.229 24.394 1.00 96.62 187 LEU A O 1
ATOM 1488 N N . GLN A 1 188 ? -6.114 6.937 24.671 1.00 95.06 188 GLN A N 1
ATOM 1489 C CA . GLN A 1 188 ? -6.494 8.272 25.152 1.00 95.06 188 GLN A CA 1
ATOM 1490 C C . GLN A 1 188 ? -7.211 9.104 24.083 1.00 95.06 188 GLN A C 1
ATOM 1492 O O . GLN A 1 188 ? -8.108 9.878 24.406 1.00 95.06 188 GLN A O 1
ATOM 1497 N N . SER A 1 189 ? -6.850 8.903 22.815 1.00 96.88 189 SER A N 1
ATOM 1498 C CA . SER A 1 189 ? -7.401 9.651 21.683 1.00 96.88 189 SER A CA 1
ATOM 1499 C C . SER A 1 189 ? -8.716 9.089 21.147 1.00 96.88 189 SER A C 1
ATOM 1501 O O . SER A 1 189 ? -9.381 9.786 20.385 1.00 96.88 189 SER A O 1
ATOM 1503 N N . LEU A 1 190 ? -9.116 7.873 21.544 1.00 98.06 190 LEU A N 1
ATOM 1504 C CA . LEU A 1 190 ? -10.270 7.182 20.967 1.00 98.06 190 LEU A CA 1
ATOM 1505 C C . LEU A 1 190 ? -1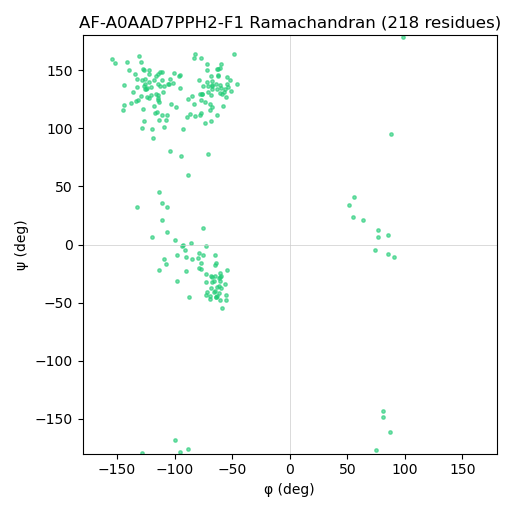1.583 7.865 21.364 1.00 98.06 190 LEU A C 1
ATOM 1507 O O . LEU A 1 190 ? -11.963 7.873 22.536 1.00 98.06 190 LEU A O 1
ATOM 1511 N N . ARG A 1 191 ? -12.282 8.391 20.357 1.00 97.94 191 ARG A N 1
ATOM 1512 C CA . ARG A 1 191 ? -13.549 9.128 20.467 1.00 97.94 191 ARG A CA 1
ATOM 1513 C C . ARG A 1 191 ? -14.723 8.406 19.837 1.00 97.94 191 ARG A C 1
ATOM 1515 O O . ARG A 1 191 ? -15.861 8.708 20.180 1.00 97.94 191 ARG A O 1
ATOM 1522 N N . ILE A 1 192 ? -14.477 7.485 18.912 1.00 98.31 192 ILE A N 1
ATOM 1523 C CA . ILE A 1 192 ? -15.526 6.708 18.252 1.00 98.31 192 ILE A CA 1
ATOM 1524 C C . ILE A 1 192 ? -15.115 5.240 18.255 1.00 98.31 192 ILE A C 1
ATOM 1526 O O . ILE A 1 192 ? -14.059 4.889 17.734 1.00 98.31 192 ILE A O 1
ATOM 1530 N N . LEU A 1 193 ? -15.971 4.392 18.819 1.00 97.81 193 LEU A N 1
ATOM 1531 C CA . LEU A 1 193 ? -15.894 2.942 18.707 1.00 97.81 193 LEU A CA 1
ATOM 1532 C C . LEU A 1 193 ? -17.245 2.438 18.206 1.00 97.81 193 LEU A C 1
ATOM 1534 O O . LEU A 1 193 ? -18.224 2.446 18.948 1.00 97.81 193 LEU A O 1
ATOM 1538 N N . ASN A 1 194 ? -17.290 2.035 16.938 1.00 97.31 194 ASN A N 1
ATOM 1539 C CA . ASN A 1 194 ? -18.500 1.541 16.295 1.00 97.31 194 ASN A CA 1
ATOM 1540 C C . ASN A 1 194 ? -18.382 0.043 16.005 1.00 97.31 194 ASN A C 1
ATOM 1542 O O . ASN A 1 194 ? -17.602 -0.385 15.151 1.00 97.31 194 ASN A O 1
ATOM 1546 N N . LEU A 1 195 ? -19.177 -0.739 16.725 1.00 96.38 195 LEU A N 1
ATOM 1547 C CA . LEU A 1 195 ? -19.252 -2.194 16.685 1.00 96.38 195 LEU A CA 1
ATOM 1548 C C . LEU A 1 195 ? -20.654 -2.688 16.291 1.00 96.38 195 LEU A C 1
ATOM 1550 O O . LEU A 1 195 ? -20.883 -3.901 16.294 1.00 96.38 195 LEU A O 1
ATOM 1554 N N . ILE A 1 196 ? -21.570 -1.787 15.906 1.00 95.56 196 ILE A N 1
ATOM 1555 C CA . ILE A 1 196 ? -22.932 -2.115 15.451 1.00 95.56 196 ILE A CA 1
ATOM 1556 C C . ILE A 1 196 ? -22.911 -3.265 14.446 1.00 95.56 196 ILE A C 1
ATOM 1558 O O . ILE A 1 196 ? -22.088 -3.297 13.537 1.00 95.56 196 ILE A O 1
ATOM 1562 N N . GLY A 1 197 ? -23.858 -4.195 14.568 1.00 94.38 197 GLY A N 1
ATOM 1563 C CA . GLY A 1 197 ? -24.046 -5.260 13.582 1.00 94.38 197 GLY A CA 1
ATOM 1564 C C . GLY A 1 197 ? -23.026 -6.398 13.662 1.00 94.38 197 GLY A C 1
ATOM 1565 O O . GLY A 1 197 ? -22.992 -7.205 12.742 1.00 94.38 197 GLY A O 1
ATOM 1566 N N . ASN A 1 198 ? -22.235 -6.471 14.739 1.00 96.25 198 ASN A N 1
ATOM 1567 C CA . ASN A 1 198 ? -21.417 -7.632 15.105 1.00 96.25 198 ASN A CA 1
ATOM 1568 C C . ASN A 1 198 ? -22.140 -8.549 16.115 1.00 96.25 198 ASN A C 1
ATOM 1570 O O . ASN A 1 198 ? -23.266 -8.281 16.534 1.00 96.25 198 ASN A O 1
ATOM 1574 N N . LYS A 1 199 ? -21.478 -9.631 16.543 1.00 96.94 199 LYS A N 1
ATOM 1575 C CA . LYS A 1 199 ? -21.942 -10.613 17.546 1.00 96.94 199 LYS A CA 1
ATOM 1576 C C . LYS A 1 199 ? -21.123 -10.528 18.846 1.00 96.94 199 LYS A C 1
ATOM 1578 O O . LYS A 1 199 ? -20.835 -11.555 19.472 1.00 96.94 199 LYS A O 1
ATOM 1583 N N . ILE A 1 200 ? -20.724 -9.308 19.219 1.00 96.19 200 ILE A N 1
ATOM 1584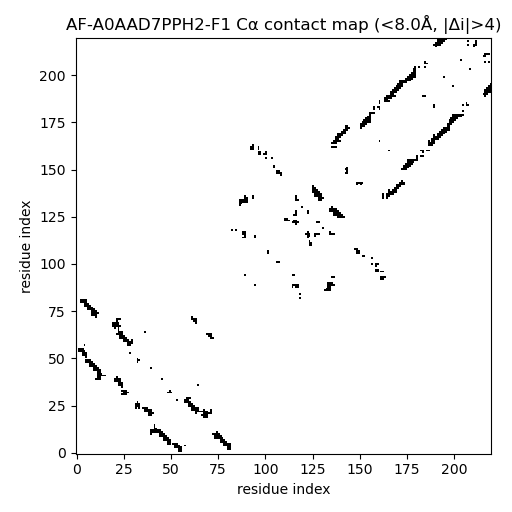 C CA . ILE A 1 200 ? -19.924 -8.998 20.415 1.00 96.19 200 ILE A CA 1
ATOM 1585 C C . ILE A 1 200 ? -20.667 -9.455 21.673 1.00 96.19 200 ILE A C 1
ATOM 1587 O O . ILE A 1 200 ? -21.873 -9.248 21.811 1.00 96.19 200 ILE A O 1
ATOM 1591 N N . GLN A 1 201 ? -19.944 -10.106 22.580 1.00 92.31 201 GLN A N 1
ATOM 1592 C CA . GLN A 1 201 ? -20.477 -10.734 23.789 1.00 92.31 201 GLN A CA 1
ATOM 1593 C C . GLN A 1 201 ? -19.517 -10.533 24.960 1.00 92.31 201 GLN A C 1
ATOM 1595 O O . GLN A 1 201 ? -18.323 -10.368 24.765 1.00 92.31 201 GLN A O 1
ATOM 1600 N N . GLY A 1 202 ? -20.011 -10.617 26.191 1.00 90.25 202 GLY A N 1
ATOM 1601 C CA . GLY A 1 202 ? -19.188 -10.432 27.388 1.00 90.25 202 GLY A CA 1
ATOM 1602 C C . GLY A 1 202 ? -19.287 -9.023 27.977 1.00 90.25 202 GLY A C 1
ATOM 1603 O O . GLY A 1 202 ? -20.045 -8.186 27.481 1.00 90.25 202 GLY A O 1
ATOM 1604 N N . PRO A 1 203 ? -18.593 -8.773 29.098 1.00 89.31 203 PRO A N 1
ATOM 1605 C CA . PRO A 1 203 ? -18.728 -7.523 29.828 1.00 89.31 203 PRO A CA 1
ATOM 1606 C C . PRO A 1 203 ? -18.090 -6.362 29.060 1.00 89.31 203 PRO A C 1
ATOM 1608 O O . PRO A 1 203 ? -16.971 -6.466 28.561 1.00 89.31 203 PRO A O 1
ATOM 1611 N N . VAL A 1 204 ? -18.785 -5.227 29.021 1.00 88.56 204 VAL A N 1
ATOM 1612 C CA . VAL A 1 204 ? -18.186 -3.952 28.611 1.00 88.56 204 VAL A CA 1
ATOM 1613 C C . VAL A 1 204 ? -17.363 -3.426 29.785 1.00 88.56 204 VAL A C 1
ATOM 1615 O O . VAL A 1 204 ? -17.867 -3.371 30.908 1.00 88.56 204 VAL A O 1
ATOM 1618 N N . SER A 1 205 ? -16.102 -3.053 29.550 1.00 92.56 205 SER A N 1
ATOM 1619 C CA . SER A 1 205 ? -15.234 -2.560 30.624 1.00 92.56 205 SER A CA 1
ATOM 1620 C C . SER A 1 205 ? -15.781 -1.266 31.237 1.00 92.56 205 SER A C 1
ATOM 1622 O O . SER A 1 205 ? -16.330 -0.406 30.540 1.00 92.56 205 SER A O 1
ATOM 1624 N N . ASN A 1 206 ? -15.593 -1.095 32.549 1.00 93.69 206 ASN A N 1
ATOM 1625 C CA . ASN A 1 206 ? -16.032 0.115 33.254 1.00 93.69 206 ASN A CA 1
ATOM 1626 C C . ASN A 1 206 ? -15.432 1.385 32.634 1.00 93.69 206 ASN A C 1
ATOM 1628 O O . ASN A 1 206 ? -16.122 2.394 32.541 1.00 93.69 206 ASN A O 1
ATOM 1632 N N . LEU A 1 207 ? -14.197 1.314 32.126 1.00 93.94 207 LEU A N 1
ATOM 1633 C CA . LEU A 1 207 ? -13.530 2.443 31.482 1.00 93.94 207 LEU A CA 1
ATOM 1634 C C . LEU A 1 207 ? -14.231 2.881 30.182 1.00 93.94 207 LEU A C 1
ATOM 1636 O O . LEU A 1 207 ? -14.380 4.078 29.944 1.00 93.94 207 LEU A O 1
ATOM 1640 N N . LEU A 1 208 ? -14.718 1.942 29.358 1.00 93.38 208 LEU A N 1
ATOM 1641 C CA . LEU A 1 208 ? -15.520 2.279 28.170 1.00 93.38 208 LEU A CA 1
ATOM 1642 C C . LEU A 1 208 ? -16.862 2.901 28.564 1.00 93.38 208 LEU A C 1
ATOM 1644 O O . LEU A 1 208 ? -17.291 3.878 27.951 1.00 93.38 208 LEU A O 1
ATOM 1648 N N . ILE A 1 209 ? -17.503 2.367 29.608 1.00 93.75 209 ILE A N 1
ATOM 1649 C CA . ILE A 1 209 ? -18.768 2.897 30.130 1.00 93.75 209 ILE A CA 1
ATOM 1650 C C . ILE A 1 209 ? -18.575 4.324 30.657 1.00 93.75 209 ILE A C 1
ATOM 1652 O O . ILE A 1 209 ? -19.395 5.194 30.375 1.00 93.75 209 ILE A O 1
ATOM 1656 N N . GLU A 1 210 ? -17.505 4.589 31.404 1.00 95.38 210 GLU A N 1
ATOM 1657 C CA . GLU A 1 210 ? -17.180 5.920 31.925 1.00 95.38 210 GLU A CA 1
ATOM 1658 C C . GLU A 1 210 ? -16.889 6.916 30.802 1.00 95.38 210 GLU A C 1
ATOM 1660 O O . GLU A 1 210 ? -17.448 8.016 30.806 1.00 95.38 210 GLU A O 1
ATOM 1665 N N . LYS A 1 211 ? -16.092 6.514 29.804 1.00 95.25 211 LYS A N 1
ATOM 1666 C CA . LYS A 1 211 ? -15.823 7.330 28.614 1.00 95.25 211 LYS A CA 1
ATOM 1667 C C . LYS A 1 211 ? -17.083 7.625 27.800 1.00 95.25 211 LYS A C 1
ATOM 1669 O O . LYS A 1 211 ? -1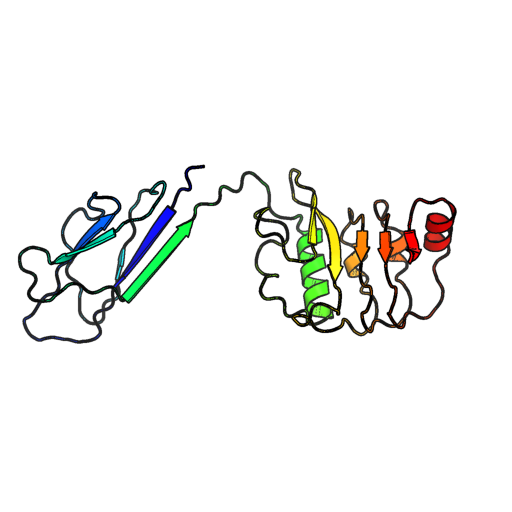7.235 8.722 27.269 1.00 95.25 211 LYS A O 1
ATOM 1674 N N . SER A 1 212 ? -18.007 6.671 27.723 1.00 95.50 212 SER A N 1
ATOM 1675 C CA . SER A 1 212 ? -19.301 6.887 27.076 1.00 95.50 212 SER A CA 1
ATOM 1676 C C . SER A 1 212 ? -20.180 7.854 27.873 1.00 95.50 212 SER A C 1
ATOM 1678 O O . SER A 1 212 ? -20.692 8.828 27.323 1.00 95.50 212 SER A O 1
ATOM 1680 N N . LYS A 1 213 ? -20.287 7.659 29.193 1.00 96.50 213 LYS A N 1
ATOM 1681 C CA . LYS A 1 213 ? -21.090 8.513 30.083 1.00 96.50 213 LYS A CA 1
ATOM 1682 C C . LYS A 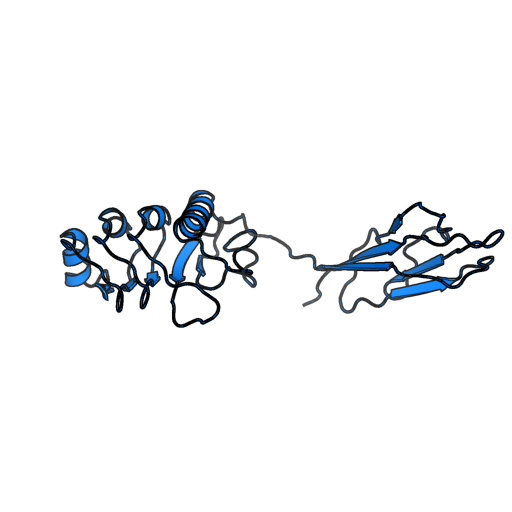1 213 ? -20.603 9.959 30.142 1.00 96.50 213 LYS A C 1
ATOM 1684 O O . LYS A 1 213 ? -21.427 10.861 30.248 1.00 96.50 213 LYS A O 1
ATOM 1689 N N . ASN A 1 214 ? -19.290 10.186 30.103 1.00 96.19 214 ASN A N 1
ATOM 1690 C CA . ASN A 1 214 ? -18.717 11.533 30.135 1.00 96.19 214 ASN A CA 1
ATOM 1691 C C . ASN A 1 214 ? -18.627 12.195 28.743 1.00 96.19 214 ASN A C 1
ATOM 1693 O O . ASN A 1 214 ? -18.147 13.322 28.640 1.00 96.19 214 ASN A O 1
ATOM 1697 N N . GLY A 1 215 ? -19.082 11.512 27.684 1.00 95.31 215 GLY A N 1
ATOM 1698 C CA . GLY A 1 215 ? -19.117 12.029 26.316 1.00 95.31 215 GLY A CA 1
ATOM 1699 C C . GLY A 1 215 ? -17.769 12.053 25.590 1.00 95.31 215 GLY A C 1
ATOM 1700 O O . GLY A 1 215 ? -17.700 12.578 24.481 1.00 95.31 215 GLY A O 1
ATOM 1701 N N . SER A 1 216 ? -16.703 11.497 26.176 1.00 96.00 216 SER A N 1
ATOM 1702 C CA . SER A 1 216 ? -15.392 11.400 25.513 1.00 96.00 216 SER A CA 1
ATOM 1703 C C . SER A 1 216 ? -15.324 10.289 24.462 1.00 96.00 216 SER A C 1
ATOM 1705 O O . SER A 1 216 ? -14.479 10.367 23.573 1.00 96.00 216 SER A O 1
ATOM 1707 N N . LEU A 1 217 ? -16.217 9.295 24.532 1.00 97.31 217 LEU A N 1
ATOM 1708 C CA . LEU A 1 217 ? -16.323 8.191 23.579 1.00 97.31 217 LEU A CA 1
ATOM 1709 C C . LEU A 1 217 ? -17.772 7.981 23.128 1.00 97.31 217 LEU A C 1
ATOM 1711 O O . LEU A 1 217 ? -18.660 7.709 23.931 1.00 97.31 217 LEU A O 1
ATOM 1715 N N . ILE A 1 218 ? -18.000 8.010 21.822 1.00 97.25 218 ILE A N 1
ATOM 1716 C CA . ILE A 1 218 ? -19.214 7.484 21.206 1.00 97.25 218 ILE A CA 1
ATOM 1717 C C . ILE A 1 218 ? -19.022 5.975 21.054 1.00 97.25 218 ILE A C 1
ATOM 1719 O O . ILE A 1 218 ? -18.186 5.533 20.265 1.00 97.25 218 ILE A O 1
ATOM 1723 N N . LEU A 1 219 ? -19.778 5.204 21.835 1.00 94.06 219 LEU A N 1
ATOM 1724 C CA . LEU A 1 219 ? -19.793 3.745 21.797 1.00 94.06 219 LEU A CA 1
ATOM 1725 C C . LEU A 1 219 ? -21.098 3.285 21.141 1.00 94.06 219 LEU A C 1
ATOM 1727 O O . LEU A 1 219 ? -22.165 3.469 21.727 1.00 94.06 219 LEU A O 1
ATOM 1731 N N . ASN A 1 220 ? -20.985 2.717 19.941 1.00 89.94 220 ASN A N 1
ATOM 1732 C CA . ASN A 1 220 ? -22.099 2.287 19.095 1.00 89.94 220 ASN A CA 1
ATOM 1733 C C . ASN A 1 220 ? -22.054 0.782 18.841 1.00 89.94 220 ASN A C 1
ATOM 1735 O O . ASN A 1 220 ? -20.957 0.279 18.513 1.00 89.94 220 ASN A O 1
#

Mean predicted aligned error: 7.18 Å

Organism: Quillaja saponaria (NCBI:txid32244)

Radius of gyration: 26.61 Å; Cα contacts (8 Å, |Δi|>4): 447; chains: 1; bounding box: 49×35×75 Å

Sequence (220 aa):
MHFEYCVYFHFAVIQLVPGQRRIINITVNGESILSKPITLEYLKPLTISPNITTRGNVKFNITPAVGSDLLPILNAFEIYKFIPQPYLPTDTGDDDAILEIRDTYGISRIDWQGDPCLPRFLVWNGLNCRNDIGARIISVRVLSWDPSYNKLTGEISSSFSRLSELESLDLSFNDLTGPVPESLAQLQSLRILNLIGNKIQGPVSNLLIEKSKNGSLILN

InterPro domains:
  IPR001611 Leucine-rich repeat [PF13855] (149-200)
  IPR024788 Malectin-like domain [PF12819] (3-81)
  IPR032675 Leucine-rich repeat domain superfamily [G3DSA:3.80.10.10] (99-218)

Solvent-accessible surface area (backbone atoms only — not comparable to full-atom values): 12438 Å² total; per-residue (Å²): 134,79,52,39,32,41,51,39,40,33,39,66,38,86,70,85,56,88,100,58,43,35,22,32,38,49,27,50,75,85,40,69,63,55,97,59,71,45,73,66,42,72,80,45,68,45,78,49,58,50,98,57,70,45,66,62,82,89,46,73,49,73,40,59,31,94,88,33,73,36,78,64,82,76,75,47,73,48,78,45,70,63,73,87,72,95,56,53,63,47,36,64,60,39,51,56,24,54,50,49,51,33,61,74,53,64,61,76,53,91,59,72,61,85,45,61,46,48,58,80,93,56,39,20,84,47,54,40,58,46,88,54,89,40,23,40,51,27,28,46,44,55,54,34,86,45,87,79,44,77,59,44,56,49,60,62,65,66,46,66,43,51,30,65,57,28,28,33,42,34,47,30,51,19,56,28,28,48,44,70,50,66,56,56,52,67,35,82,49,39,36,35,42,33,48,44,68,40,57,66,40,78,71,78,47,68,62,47,53,50,33,36,76,73,66,58,21,50,76,73

Nearest PDB structures (foldseek):
  7ogz-assembly1_AAA  TM=6.101E-01  e=1.291E-04  Arabidopsis thaliana
  6qxp-assembly5_E  TM=5.842E-01  e=1.547E-04  Arabidopsis
  6qxp-assembly6_F  TM=5.807E-01  e=2.092E-04  Arabidopsis
  5xkj-assembly2_B  TM=4.910E-01  e=1.215E-04  Arabidopsis thaliana
  6s6q-assembly2_B  TM=6.381E-01  e=6.533E-03  Arabidopsis thaliana